Protein 4R4G (pdb70)

B-factor: mean 89.41, std 23.19, range [49.68, 166.83]

Foldseek 3Di:
DDAQWDFAQFKIKGFPDWAWFFAAPPWPPEDQQKTKIKTKMKMFGNDAAKFWDDLLKWKDFPNHTDWTAHNDNVQAFDTDIAGHRGMGIHITIDIGRAFTKMKMKHFTPDPDDGVRRIDMHIDGRVDPVRVVRVVLQFLQQVQVVLCCQVAQQVHDDPCNCVAAVDDSVVVNVVSLLVVLCVVCVVVVHDCVCSPPPLSVLLRNLRNNLLNPAKDWDWGFNHDDDFKTKIKIKIFAFECVCLVVVLVVVLVVVCVVPVPADPVNSVSVSSVCSSVVSSVTHTDPDIDIAIFMGADPSGHHDGDVDVSVVVNSVRHYHD

Sequence (318 aa):
ESETEKSSDIAQVKIKDVSYTLPSKYDKSTSDDQLVLKVNVAVKNTGKDPLNVDSSDFTLYQGDTKSDTDPEDYSEKLQGSTINADDKSVEGNLFFVVDKGKQYELNNYTPESYGDKKPKSVTFKIDGKDKKILATADKLQDSAKALSAYVDVLLFGKDNADFEKITGANKNEIVNDFNESAKDGYLSASGLSSTYADSKALDNIVNGIKEGLSKNSSIQAKTTSISKDEAIVEATVKKPVDASSLSDRIEDKVKDYYSSKNSSASYEEAVKYALQVYPEEFKKLGPASSEKTVEVKKKNDIDQWQLDDDYRAAELVEAFIKE

InterPro domains:
  IPR029050 Immunoprotective extracellular, immunoglobulin-like domain superfamily [G3DSA:2.60.40.1240] (34-165)
  IPR029051 Domain of unknown function DUF4352 [PF11611] (37-148)
  IPR031343 Domain of unknown function DUF5105 [PF17118] (164-352)

Structure (mmCIF, N/CA/C/O backbone):
data_4R4G
#
_entry.id   4R4G
#
_cell.length_a   98.653
_cell.length_b   98.653
_cell.length_c   195.018
_cell.angle_alpha   90.000
_cell.angle_beta   90.000
_cell.angle_gamma   120.000
#
_symmetry.space_group_name_H-M   'P 65 2 2'
#
loop_
_entity.id
_entity.type
_entity.pdbx_description
1 polymer 'putative lipoprotein YcdA'
2 non-polymer 'TETRAETHYLENE GLYCOL'
3 water water
#
loop_
_atom_site.group_PDB
_atom_site.id
_atom_site.type_symbol
_atom_site.label_atom_id
_atom_site.label_alt_id
_atom_site.label_comp_id
_atom_site.label_asym_id
_atom_site.label_entity_id
_atom_site.label_seq_id
_atom_site.pdbx_PDB_ins_code
_atom_site.Cartn_x
_atom_site.Cartn_y
_atom_site.Cartn_z
_atom_site.occupancy
_atom_site.B_iso_or_equiv
_atom_site.auth_seq_id
_atom_site.auth_comp_id
_atom_site.auth_asym_id
_atom_site.auth_atom_id
_atom_site.pdbx_PDB_model_num
ATOM 1 N N . GLU A 1 5 ? -4.736 52.308 48.310 1.00 124.49 33 GLU A N 1
ATOM 2 C CA . GLU A 1 5 ? -3.727 51.493 48.989 1.00 121.94 33 GLU A CA 1
ATOM 3 C C . GLU A 1 5 ? -2.588 52.370 49.580 1.00 127.87 33 GLU A C 1
ATOM 4 O O . GLU A 1 5 ? -2.123 53.317 48.933 1.00 130.42 33 GLU A O 1
ATOM 10 N N . SER A 1 6 ? -2.181 52.043 50.836 1.00 122.67 34 SER A N 1
ATOM 11 C CA . SER A 1 6 ? -1.125 52.649 51.684 1.00 123.28 34 SER A CA 1
ATOM 12 C C . SER A 1 6 ? -0.830 51.720 52.897 1.00 120.97 34 SER A C 1
ATOM 13 O O . SER A 1 6 ? -1.452 50.667 53.007 1.00 118.14 34 SER A O 1
ATOM 16 N N . GLU A 1 7 ? 0.122 52.089 53.778 1.00 115.32 35 GLU A N 1
ATOM 17 C CA . GLU A 1 7 ? 0.584 51.281 54.916 1.00 111.32 35 GLU A CA 1
ATOM 18 C C . GLU A 1 7 ? -0.547 50.647 55.789 1.00 107.28 35 GLU A C 1
ATOM 19 O O . GLU A 1 7 ? -0.559 49.418 55.943 1.00 103.13 35 GLU A O 1
ATOM 25 N N . THR A 1 8 ? -1.469 51.472 56.350 1.00 101.73 36 THR A N 1
ATOM 26 C CA . THR A 1 8 ? -2.517 51.017 57.284 1.00 98.11 36 THR A CA 1
ATOM 27 C C . THR A 1 8 ? -3.940 51.048 56.709 1.00 97.70 36 THR A C 1
ATOM 28 O O . THR A 1 8 ? -4.885 50.638 57.386 1.00 95.34 36 THR A O 1
ATOM 32 N N . GLU A 1 9 ? -4.097 51.527 55.483 1.00 94.26 37 GLU A N 1
ATOM 33 C CA . GLU A 1 9 ? -5.406 51.558 54.834 1.00 93.82 37 GLU A CA 1
ATOM 34 C C . GLU A 1 9 ? -5.250 51.057 53.431 1.00 93.07 37 GLU A C 1
ATOM 35 O O . GLU A 1 9 ? -4.412 51.568 52.696 1.00 94.70 37 GLU A O 1
ATOM 41 N N . LYS A 1 10 ? -5.996 50.017 53.077 1.00 84.66 38 LYS A N 1
ATOM 42 C CA . LYS A 1 10 ? -5.975 49.426 51.745 1.00 82.46 38 LYS A CA 1
ATOM 43 C C . LYS A 1 10 ? -7.381 49.044 51.390 1.00 86.13 38 LYS A C 1
ATOM 44 O O . LYS A 1 10 ? -8.224 48.884 52.275 1.00 84.19 38 LYS A O 1
ATOM 50 N N . SER A 1 11 ? -7.654 48.932 50.098 1.00 85.66 39 SER A N 1
ATOM 51 C CA . SER A 1 11 ? -8.992 48.616 49.637 1.00 86.70 39 SER A CA 1
ATOM 52 C C . SER A 1 11 ? -9.013 47.934 48.291 1.00 90.46 39 SER A C 1
ATOM 53 O O . SER A 1 11 ? -8.093 48.053 47.483 1.00 89.55 39 SER A O 1
ATOM 56 N N . SER A 1 12 ? -10.085 47.188 48.089 1.00 87.99 40 SER A N 1
ATOM 57 C CA . SER A 1 12 ? -10.455 46.555 46.848 1.00 88.29 40 SER A CA 1
ATOM 58 C C . SER A 1 12 ? -11.753 47.242 46.441 1.00 98.78 40 SER A C 1
ATOM 59 O O . SER A 1 12 ? -12.247 48.102 47.183 1.00 101.15 40 SER A O 1
ATOM 62 N N . ASP A 1 13 ? -12.305 46.885 45.288 1.00 97.40 41 ASP A N 1
ATOM 63 C CA . ASP A 1 13 ? -13.543 47.491 44.812 1.00 101.04 41 ASP A CA 1
ATOM 64 C C . ASP A 1 13 ? -14.757 47.085 45.682 1.00 103.97 41 ASP A C 1
ATOM 65 O O . ASP A 1 13 ? -15.770 47.798 45.665 1.00 107.19 41 ASP A O 1
ATOM 70 N N . ILE A 1 14 ? -14.640 45.977 46.465 1.00 95.33 42 ILE A N 1
ATOM 71 C CA . ILE A 1 14 ? -15.759 45.478 47.267 1.00 93.81 42 ILE A CA 1
ATOM 72 C C . ILE A 1 14 ? -15.632 45.773 48.778 1.00 94.44 42 ILE A C 1
ATOM 73 O O . ILE A 1 14 ? -16.668 45.836 49.439 1.00 96.60 42 ILE A O 1
ATOM 78 N N . ALA A 1 15 ? -14.415 45.989 49.321 1.00 86.12 43 ALA A N 1
ATOM 79 C CA . ALA A 1 15 ? -14.256 46.323 50.745 1.00 84.72 43 ALA A CA 1
ATOM 80 C C . ALA A 1 15 ? -13.035 47.204 51.006 1.00 86.83 43 ALA A C 1
ATOM 81 O O . ALA A 1 15 ? -12.089 47.194 50.220 1.00 84.87 43 ALA A O 1
ATOM 83 N N . GLN A 1 16 ? -13.068 47.977 52.109 1.00 84.45 44 GLN A N 1
ATOM 84 C CA . GLN A 1 16 ? -11.960 48.828 52.536 1.00 84.82 44 GLN A CA 1
ATOM 85 C C . GLN A 1 16 ? -11.574 48.458 53.962 1.00 86.82 44 GLN A C 1
ATOM 86 O O . GLN A 1 16 ? -12.420 48.488 54.861 1.00 88.45 44 GLN A O 1
ATOM 92 N N . VAL A 1 17 ? -10.297 48.107 54.171 1.00 79.25 45 VAL A N 1
ATOM 93 C CA . VAL A 1 17 ? -9.830 47.709 55.491 1.00 77.09 45 VAL A CA 1
ATOM 94 C C . VAL A 1 17 ? -8.850 48.744 56.015 1.00 82.85 45 VAL A C 1
ATOM 95 O O . VAL A 1 17 ? -7.947 49.171 55.299 1.00 83.83 45 VAL A O 1
ATOM 99 N N . LYS A 1 18 ? -9.049 49.143 57.266 1.00 79.51 46 LYS A N 1
ATOM 100 C CA . LYS A 1 18 ? -8.204 50.093 57.964 1.00 80.41 46 LYS A CA 1
ATOM 101 C C . LYS A 1 18 ? -7.718 49.447 59.231 1.00 81.20 46 LYS A C 1
ATOM 102 O O . LYS A 1 18 ? -8.530 48.905 59.980 1.00 80.97 46 LYS A O 1
ATOM 108 N N . ILE A 1 19 ? -6.409 49.493 59.484 1.00 75.22 47 ILE A N 1
ATOM 109 C CA . ILE A 1 19 ? -5.853 48.972 60.718 1.00 73.52 47 ILE A CA 1
ATOM 110 C C . ILE A 1 19 ? -5.749 50.141 61.696 1.00 84.37 47 ILE A C 1
ATOM 111 O O . ILE A 1 19 ? -4.870 50.999 61.554 1.00 86.96 47 ILE A O 1
ATOM 116 N N . LYS A 1 20 ? -6.661 50.185 62.668 1.00 82.38 48 LYS A N 1
ATOM 117 C CA . LYS A 1 20 ? -6.750 51.271 63.632 1.00 84.39 48 LYS A CA 1
ATOM 118 C C . LYS A 1 20 ? -5.675 51.181 64.723 1.00 89.16 48 LYS A C 1
ATOM 119 O O . LYS A 1 20 ? -5.163 52.228 65.118 1.00 92.93 48 LYS A O 1
ATOM 125 N N . ASP A 1 21 ? -5.312 49.973 65.207 1.00 82.32 49 ASP A N 1
ATOM 126 C CA . ASP A 1 21 ? -4.291 49.818 66.267 1.00 80.14 49 ASP A CA 1
ATOM 127 C C . ASP A 1 21 ? -3.604 48.435 66.223 1.00 77.91 49 ASP A C 1
ATOM 128 O O . ASP A 1 21 ? -4.213 47.479 65.743 1.00 76.60 49 ASP A O 1
ATOM 133 N N . VAL A 1 22 ? -2.338 48.331 66.714 1.00 70.99 50 VAL A N 1
ATOM 134 C CA . VAL A 1 22 ? -1.550 47.086 66.781 1.00 67.22 50 VAL A CA 1
ATOM 135 C C . VAL A 1 22 ? -0.775 47.064 68.098 1.00 74.66 50 VAL A C 1
ATOM 136 O O . VAL A 1 22 ? 0.082 47.923 68.337 1.00 77.27 50 VAL A O 1
ATOM 140 N N . SER A 1 23 ? -1.044 46.065 68.938 1.00 69.73 51 SER A N 1
ATOM 141 C CA . SER A 1 23 ? -0.353 45.941 70.209 1.00 68.92 51 SER A CA 1
ATOM 142 C C . SER A 1 23 ? -0.129 44.495 70.580 1.00 71.30 51 SER A C 1
ATOM 143 O O . SER A 1 23 ? -0.804 43.604 70.065 1.00 70.68 51 SER A O 1
ATOM 146 N N . TYR A 1 24 ? 0.837 44.268 71.469 1.00 67.63 52 TYR A N 1
ATOM 147 C CA . TYR A 1 24 ? 1.132 42.963 72.049 1.00 65.22 52 TYR A CA 1
ATOM 148 C C . TYR A 1 24 ? 0.312 42.816 73.311 1.00 68.26 52 TYR A C 1
ATOM 149 O O . TYR A 1 24 ? 0.142 43.785 74.083 1.00 68.97 52 TYR A O 1
ATOM 158 N N . THR A 1 25 ? -0.233 41.621 73.509 1.00 62.37 53 THR A N 1
ATOM 159 C CA . THR A 1 25 ? -1.019 41.319 74.699 1.00 61.95 53 THR A CA 1
ATOM 160 C C . THR A 1 25 ? -0.572 39.966 75.242 1.00 65.03 53 THR A C 1
ATOM 161 O O . THR A 1 25 ? 0.118 39.188 74.561 1.00 61.82 53 THR A O 1
ATOM 165 N N . LEU A 1 26 ? -0.930 39.714 76.494 1.00 63.65 54 LEU A N 1
ATOM 166 C CA . LEU A 1 26 ? -0.652 38.435 77.103 1.00 63.40 54 LEU A CA 1
ATOM 167 C C . LEU A 1 26 ? -1.813 37.565 76.749 1.00 68.76 54 LEU A C 1
ATOM 168 O O . LEU A 1 26 ? -2.935 38.086 76.729 1.00 70.14 54 LEU A O 1
ATOM 173 N N . PRO A 1 27 ? -1.619 36.249 76.547 1.00 64.02 55 PRO A N 1
ATOM 174 C CA . PRO A 1 27 ? -2.769 35.389 76.243 1.00 64.76 55 PRO A CA 1
ATOM 175 C C . PRO A 1 27 ? -3.835 35.333 77.357 1.00 75.45 55 PRO A C 1
ATOM 176 O O . PRO A 1 27 ? -3.635 35.815 78.483 1.00 77.89 55 PRO A O 1
ATOM 180 N N . SER A 1 28 ? -5.008 34.767 77.016 1.00 74.37 56 SER A N 1
ATOM 181 C CA . SER A 1 28 ? -6.115 34.558 77.945 1.00 75.39 56 SER A CA 1
ATOM 182 C C . SER A 1 28 ? -5.658 33.556 79.002 1.00 78.12 56 SER A C 1
ATOM 183 O O . SER A 1 28 ? -4.801 32.728 78.675 1.00 77.17 56 SER A O 1
ATOM 186 N N . LYS A 1 29 ? -6.213 33.607 80.255 1.00 74.25 57 LYS A N 1
ATOM 187 C CA . LYS A 1 29 ? -5.887 32.620 81.312 1.00 74.17 57 LYS A CA 1
ATOM 188 C C . LYS A 1 29 ? -6.171 31.198 80.776 1.00 79.04 57 LYS A C 1
ATOM 189 O O . LYS A 1 29 ? -5.487 30.237 81.133 1.00 79.16 57 LYS A O 1
ATOM 195 N N . TYR A 1 30 ? -7.169 31.106 79.862 1.00 75.32 58 TYR A N 1
ATOM 196 C CA . TYR A 1 30 ? -7.700 29.882 79.292 1.00 75.77 58 TYR A CA 1
ATOM 197 C C . TYR A 1 30 ? -7.172 29.582 77.879 1.00 82.89 58 TYR A C 1
ATOM 198 O O . TYR A 1 30 ? -7.547 28.545 77.320 1.00 83.62 58 TYR A O 1
ATOM 207 N N . ASP A 1 31 ? -6.250 30.424 77.335 1.00 80.69 59 ASP A N 1
ATOM 208 C CA . ASP A 1 31 ? -5.617 30.211 76.022 1.00 81.12 59 ASP A CA 1
ATOM 209 C C . ASP A 1 31 ? -4.729 28.966 76.071 1.00 89.64 59 ASP A C 1
ATOM 210 O O . ASP A 1 31 ? -3.901 28.835 76.975 1.00 90.33 59 ASP A O 1
ATOM 215 N N . LYS A 1 32 ? -4.921 28.044 75.125 1.00 89.22 60 LYS A N 1
ATOM 216 C CA . LYS A 1 32 ? -4.147 26.805 75.099 1.00 90.63 60 LYS A CA 1
ATOM 217 C C . LYS A 1 32 ? -3.269 26.711 73.842 1.00 95.24 60 LYS A C 1
ATOM 218 O O . LYS A 1 32 ? -2.474 25.776 73.726 1.00 95.97 60 LYS A O 1
ATOM 224 N N . SER A 1 33 ? -3.367 27.700 72.937 1.00 91.32 61 SER A N 1
ATOM 225 C CA . SER A 1 33 ? -2.579 27.729 71.695 1.00 90.55 61 SER A CA 1
ATOM 226 C C . SER A 1 33 ? -1.232 28.501 71.829 1.00 92.84 61 SER A C 1
ATOM 227 O O . SER A 1 33 ? -0.384 28.375 70.940 1.00 92.37 61 SER A O 1
ATOM 230 N N . THR A 1 34 ? -1.020 29.257 72.929 1.00 88.39 62 THR A N 1
ATOM 231 C CA . THR A 1 34 ? 0.211 30.032 73.121 1.00 87.59 62 THR A CA 1
ATOM 232 C C . THR A 1 34 ? 1.231 29.344 74.042 1.00 94.98 62 THR A C 1
ATOM 233 O O . THR A 1 34 ? 0.862 28.601 74.959 1.00 97.00 62 THR A O 1
ATOM 237 N N . SER A 1 35 ? 2.514 29.652 73.815 1.00 91.73 63 SER A N 1
ATOM 238 C CA . SER A 1 35 ? 3.640 29.226 74.629 1.00 92.74 63 SER A CA 1
ATOM 239 C C . SER A 1 35 ? 3.923 30.318 75.645 1.00 98.74 63 SER A C 1
ATOM 240 O O . SER A 1 35 ? 3.374 31.428 75.526 1.00 97.57 63 SER A O 1
ATOM 243 N N . ASP A 1 36 ? 4.746 30.013 76.666 1.00 96.59 64 ASP A N 1
ATOM 244 C CA . ASP A 1 36 ? 5.058 30.987 77.722 1.00 95.94 64 ASP A CA 1
ATOM 245 C C . ASP A 1 36 ? 5.887 32.148 77.150 1.00 97.55 64 ASP A C 1
ATOM 246 O O . ASP A 1 36 ? 5.839 33.281 77.660 1.00 96.83 64 ASP A O 1
ATOM 251 N N . ASP A 1 37 ? 6.615 31.848 76.060 1.00 92.11 65 ASP A N 1
ATOM 252 C CA . ASP A 1 37 ? 7.482 32.783 75.365 1.00 91.09 65 ASP A CA 1
ATOM 253 C C . ASP A 1 37 ? 6.753 33.514 74.221 1.00 89.48 65 ASP A C 1
ATOM 254 O O . ASP A 1 37 ? 7.345 34.385 73.572 1.00 89.67 65 ASP A O 1
ATOM 259 N N . GLN A 1 38 ? 5.465 33.191 73.998 1.00 80.38 66 GLN A N 1
ATOM 260 C CA . GLN A 1 38 ? 4.683 33.836 72.948 1.00 77.02 66 GLN A CA 1
ATOM 261 C C . GLN A 1 38 ? 3.761 34.874 73.518 1.00 78.53 66 GLN A C 1
ATOM 262 O O . GLN A 1 38 ? 3.424 34.840 74.711 1.00 79.57 66 GLN A O 1
ATOM 268 N N . LEU A 1 39 ? 3.361 35.810 72.644 1.00 70.67 67 LEU A N 1
ATOM 269 C CA . LEU A 1 39 ? 2.423 36.881 72.937 1.00 68.04 67 LEU A CA 1
ATOM 270 C C . LEU A 1 39 ? 1.238 36.746 72.007 1.00 69.05 67 LEU A C 1
ATOM 271 O O . LEU A 1 39 ? 1.194 35.837 71.165 1.00 68.81 67 LEU A O 1
ATOM 276 N N . VAL A 1 40 ? 0.272 37.636 72.156 1.00 62.75 68 VAL A N 1
ATOM 277 C CA . VAL A 1 40 ? -0.901 37.648 71.303 1.00 61.04 68 VAL A CA 1
ATOM 278 C C . VAL A 1 40 ? -0.925 39.011 70.655 1.00 65.71 68 VAL A C 1
ATOM 279 O O . VAL A 1 40 ? -0.873 40.012 71.370 1.00 67.72 68 VAL A O 1
ATOM 283 N N . LEU A 1 41 ? -0.937 39.061 69.312 1.00 60.30 69 LEU A N 1
ATOM 284 C CA . LEU A 1 41 ? -0.968 40.329 68.595 1.00 59.44 69 LEU A CA 1
ATOM 285 C C . LEU A 1 41 ? -2.419 40.768 68.459 1.00 65.39 69 LEU A C 1
ATOM 286 O O . LEU A 1 41 ? -3.236 40.032 67.899 1.00 64.31 69 LEU A O 1
ATOM 291 N N . LYS A 1 42 ? -2.752 41.938 69.045 1.00 63.34 70 LYS A N 1
ATOM 292 C CA . LYS A 1 42 ? -4.105 42.511 69.010 1.00 63.93 70 LYS A CA 1
ATOM 293 C C . LYS A 1 42 ? -4.119 43.580 67.934 1.00 68.36 70 LYS A C 1
ATOM 294 O O . LYS A 1 42 ? -3.458 44.616 68.071 1.00 70.45 70 LYS A O 1
ATOM 300 N N . VAL A 1 43 ? -4.823 43.292 66.837 1.00 62.49 71 VAL A N 1
ATOM 301 C CA . VAL A 1 43 ? -4.958 44.168 65.670 1.00 61.47 71 VAL A CA 1
ATOM 302 C C . VAL A 1 43 ? -6.415 44.663 65.614 1.00 66.59 71 VAL A C 1
ATOM 303 O O . VAL A 1 43 ? -7.316 43.858 65.389 1.00 66.23 71 VAL A O 1
ATOM 307 N N . ASN A 1 44 ? -6.644 45.968 65.884 1.00 64.17 72 ASN A N 1
ATOM 308 C CA . ASN A 1 44 ? -7.980 46.564 65.803 1.00 66.16 72 ASN A CA 1
ATOM 309 C C . ASN A 1 44 ? -8.160 47.014 64.378 1.00 70.77 72 ASN A C 1
ATOM 310 O O . ASN A 1 44 ? -7.326 47.763 63.871 1.00 71.34 72 ASN A O 1
ATOM 315 N N . VAL A 1 45 ? -9.187 46.490 63.710 1.00 67.19 73 VAL A N 1
ATOM 316 C CA . VAL A 1 45 ? -9.459 46.776 62.313 1.00 68.02 73 VAL A CA 1
ATOM 317 C C . VAL A 1 45 ? -10.848 47.374 62.171 1.00 76.95 73 VAL A C 1
ATOM 318 O O . VAL A 1 45 ? -11.671 47.257 63.079 1.00 77.85 73 VAL A O 1
ATOM 322 N N . ALA A 1 46 ? -11.101 47.970 60.998 1.00 76.16 74 ALA A N 1
ATOM 323 C CA . ALA A 1 46 ? -12.365 48.535 60.556 1.00 79.50 74 ALA A CA 1
ATOM 324 C C . ALA A 1 46 ? -12.563 48.128 59.132 1.00 84.81 74 ALA A C 1
ATOM 325 O O . ALA A 1 46 ? -11.633 48.262 58.333 1.00 83.80 74 ALA A O 1
ATOM 327 N N . VAL A 1 47 ? -13.731 47.554 58.815 1.00 83.95 75 VAL A N 1
ATOM 328 C CA . VAL A 1 47 ? -14.014 47.098 57.454 1.00 84.39 75 VAL A CA 1
ATOM 329 C C . VAL A 1 47 ? -15.227 47.864 56.918 1.00 95.47 75 VAL A C 1
ATOM 330 O O . VAL A 1 47 ? -16.333 47.694 57.42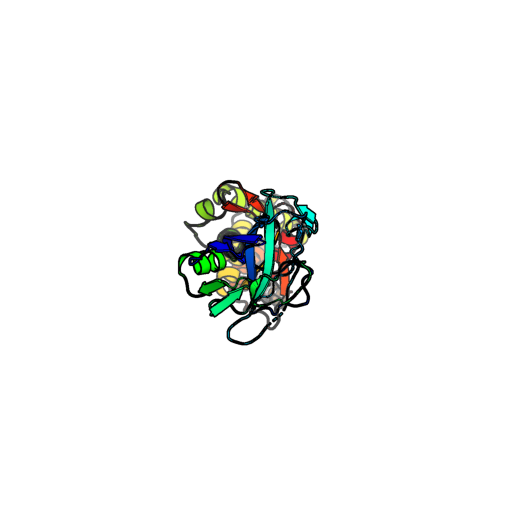6 1.00 97.34 75 VAL A O 1
ATOM 334 N N . LYS A 1 48 ? -14.999 48.722 55.906 1.00 95.89 76 LYS A N 1
ATOM 335 C CA . LYS A 1 48 ? -16.033 49.515 55.216 1.00 100.29 76 LYS A CA 1
ATOM 336 C C . LYS A 1 48 ? -16.470 48.786 53.945 1.00 105.07 76 LYS A C 1
ATOM 337 O O . LYS A 1 48 ? -15.607 48.355 53.172 1.00 102.33 76 LYS A O 1
ATOM 343 N N . ASN A 1 49 ? -17.790 48.618 53.734 1.00 105.35 77 ASN A N 1
ATOM 344 C CA . ASN A 1 49 ? -18.295 47.963 52.520 1.00 105.54 77 ASN A CA 1
ATOM 345 C C . ASN A 1 49 ? -18.297 49.007 51.402 1.00 115.10 77 ASN A C 1
ATOM 346 O O . ASN A 1 49 ? -19.162 49.883 51.397 1.00 119.16 77 ASN A O 1
ATOM 351 N N . THR A 1 50 ? -17.305 48.948 50.483 1.00 111.01 78 THR A N 1
ATOM 352 C CA . THR A 1 50 ? -17.207 49.913 49.377 1.00 113.30 78 THR A CA 1
ATOM 353 C C . THR A 1 50 ? -18.059 49.481 48.167 1.00 119.62 78 THR A C 1
ATOM 354 O O . THR A 1 50 ? -18.205 50.259 47.220 1.00 121.68 78 THR A O 1
ATOM 358 N N . GLY A 1 51 ? -18.620 48.270 48.224 1.00 115.62 79 GLY A N 1
ATOM 359 C CA . GLY A 1 51 ? -19.453 47.708 47.164 1.00 116.26 79 GLY A CA 1
ATOM 360 C C . GLY A 1 51 ? -20.914 48.121 47.215 1.00 125.12 79 GLY A C 1
ATOM 361 O O . GLY A 1 51 ? -21.277 49.124 47.848 1.00 127.35 79 GLY A O 1
ATOM 362 N N . LYS A 1 52 ? -21.760 47.346 46.521 1.00 122.98 80 LYS A N 1
ATOM 363 C CA . LYS A 1 52 ? -23.197 47.601 46.446 1.00 127.14 80 LYS A CA 1
ATOM 364 C C . LYS A 1 52 ? -23.940 46.674 47.399 1.00 131.39 80 LYS A C 1
ATOM 365 O O . LYS A 1 52 ? -24.536 47.155 48.370 1.00 134.35 80 LYS A O 1
ATOM 367 N N . ASP A 1 53 ? -23.858 45.342 47.140 1.00 123.75 81 ASP A N 1
ATOM 368 C CA . ASP A 1 53 ? -24.506 44.263 47.896 1.00 122.55 81 ASP A CA 1
ATOM 369 C C . ASP A 1 53 ? -24.052 44.178 49.380 1.00 122.18 81 ASP A C 1
ATOM 370 O O . ASP A 1 53 ? -22.923 44.580 49.691 1.00 120.27 81 ASP A O 1
ATOM 375 N N . PRO A 1 54 ? -24.900 43.644 50.309 1.00 116.81 82 PRO A N 1
ATOM 376 C CA . PRO A 1 54 ? -24.461 43.517 51.710 1.00 114.23 82 PRO A CA 1
ATOM 377 C C . PRO A 1 54 ? -23.329 42.503 51.825 1.00 108.05 82 PRO A C 1
ATOM 378 O O . PRO A 1 54 ? -23.306 41.515 51.084 1.00 105.09 82 PRO A O 1
ATOM 382 N N . LEU A 1 55 ? -22.369 42.787 52.728 1.00 99.65 83 LEU A N 1
ATOM 383 C CA . LEU A 1 55 ? -21.144 42.020 52.948 1.00 93.06 83 LEU A CA 1
ATOM 384 C C . LEU A 1 55 ? -21.048 41.448 54.353 1.00 96.79 83 LEU A C 1
ATOM 385 O O . LEU A 1 55 ? -21.036 42.211 55.321 1.00 97.72 83 LEU A O 1
ATOM 390 N N . ASN A 1 56 ? -20.907 40.113 54.470 1.00 91.52 84 ASN A N 1
ATOM 391 C CA . ASN A 1 56 ? -20.700 39.482 55.779 1.00 90.03 84 ASN A CA 1
ATOM 392 C C . ASN A 1 56 ? -19.239 39.631 56.168 1.00 87.01 84 ASN A C 1
ATOM 393 O O . ASN A 1 56 ? -18.377 39.368 55.334 1.00 83.23 84 ASN A O 1
ATOM 398 N N . VAL A 1 57 ? -18.948 40.073 57.415 1.00 82.17 85 VAL A N 1
ATOM 399 C CA . VAL A 1 57 ? -17.571 40.243 57.875 1.00 78.40 85 VAL A CA 1
ATOM 400 C C . VAL A 1 57 ? -17.388 39.440 59.166 1.00 82.42 85 VAL A C 1
ATOM 401 O O . VAL A 1 57 ? -18.157 39.615 60.117 1.00 86.36 85 VAL A O 1
ATOM 405 N N . ASP A 1 58 ? -16.380 38.538 59.170 1.00 73.89 86 ASP A N 1
ATOM 406 C CA . ASP A 1 58 ? -16.049 37.652 60.287 1.00 72.30 86 ASP A CA 1
ATOM 407 C C . ASP A 1 58 ? -14.552 37.686 60.573 1.00 72.03 86 ASP A C 1
ATOM 408 O O . ASP A 1 58 ? -13.758 38.062 59.701 1.00 69.43 86 ASP A O 1
ATOM 413 N N . SER A 1 59 ? -14.177 37.287 61.808 1.00 67.45 87 SER A N 1
ATOM 414 C CA A SER A 1 59 ? -12.793 37.167 62.269 0.50 64.49 87 SER A CA 1
ATOM 415 C CA B SER A 1 59 ? -12.776 37.239 62.200 0.50 64.29 87 SER A CA 1
ATOM 416 C C . SER A 1 59 ? -12.022 36.214 61.336 1.00 67.14 87 SER A C 1
ATOM 417 O O . SER A 1 59 ? -10.871 36.479 60.990 1.00 66.05 87 SER A O 1
ATOM 435 N N . ASP A 1 61 ? -12.075 35.808 58.304 1.00 59.39 89 ASP A N 1
ATOM 436 C CA . ASP A 1 61 ? -11.711 36.402 57.014 1.00 56.52 89 ASP A CA 1
ATOM 437 C C . ASP A 1 61 ? -10.291 36.945 57.066 1.00 58.76 89 ASP A C 1
ATOM 438 O O . ASP A 1 61 ? -9.745 37.379 56.043 1.00 58.20 89 ASP A O 1
ATOM 443 N N . PHE A 1 62 ? -9.693 36.962 58.262 1.00 55.20 90 PHE A N 1
ATOM 444 C CA . PHE A 1 62 ? -8.330 37.467 58.421 1.00 53.76 90 PHE A CA 1
ATOM 445 C C . PHE A 1 62 ? -7.411 36.355 58.850 1.00 58.80 90 PHE A C 1
ATOM 446 O O . PHE A 1 62 ? -7.801 35.500 59.647 1.00 58.42 90 PHE A O 1
ATOM 454 N N . THR A 1 63 ? -6.187 36.361 58.308 1.00 55.81 91 THR A N 1
ATOM 455 C CA . THR A 1 63 ? -5.125 35.413 58.644 1.00 54.58 91 THR A CA 1
ATOM 456 C C . THR A 1 63 ? -3.860 36.215 58.877 1.00 59.26 91 THR A C 1
ATOM 457 O O . THR A 1 63 ? -3.665 37.266 58.254 1.00 59.61 91 THR A O 1
ATOM 461 N N . LEU A 1 64 ? -3.007 35.741 59.778 1.00 55.69 92 LEU A N 1
ATOM 462 C CA . LEU A 1 64 ? -1.743 36.409 60.005 1.00 55.75 92 LEU A CA 1
ATOM 463 C C . LEU A 1 64 ? -0.611 35.474 59.720 1.00 60.74 92 LEU A C 1
ATOM 464 O O . LEU A 1 64 ? -0.652 34.310 60.117 1.00 61.36 92 LEU A O 1
ATOM 469 N N . TYR A 1 65 ? 0.424 35.997 59.079 1.00 57.42 93 TYR A N 1
ATOM 470 C CA . TYR A 1 65 ? 1.659 35.290 58.817 1.00 56.42 93 TYR A CA 1
ATOM 471 C C . TYR A 1 65 ? 2.753 35.963 59.586 1.00 62.27 93 TYR A C 1
ATOM 472 O O . TYR A 1 65 ? 2.789 37.189 59.659 1.00 62.05 93 TYR A O 1
ATOM 481 N N . GLN A 1 66 ? 3.620 35.159 60.206 1.00 59.76 94 GLN A N 1
ATOM 482 C CA . GLN A 1 66 ? 4.839 35.587 60.870 1.00 60.63 94 GLN A CA 1
ATOM 483 C C . GLN A 1 66 ? 5.928 35.026 60.025 1.00 66.79 94 GLN A C 1
ATOM 484 O O . GLN A 1 66 ? 6.005 33.800 59.864 1.00 68.52 94 GLN A O 1
ATOM 490 N N . GLY A 1 67 ? 6.676 35.905 59.375 1.00 62.80 95 GLY A N 1
ATOM 491 C CA . GLY A 1 67 ? 7.648 35.489 58.379 1.00 63.36 95 GLY A CA 1
ATOM 492 C C . GLY A 1 67 ? 6.832 34.942 57.231 1.00 67.49 95 GLY A C 1
ATOM 493 O O . GLY A 1 67 ? 5.918 35.631 56.734 1.00 66.48 95 GLY A O 1
ATOM 494 N N . ASP A 1 68 ? 7.083 33.661 56.887 1.00 64.22 96 ASP A N 1
ATOM 495 C CA . ASP A 1 68 ? 6.333 32.946 55.847 1.00 62.89 96 ASP A CA 1
ATOM 496 C C . ASP A 1 68 ? 5.370 31.922 56.467 1.00 67.60 96 ASP A C 1
ATOM 497 O O . ASP A 1 68 ? 4.704 31.217 55.739 1.00 69.48 96 ASP A O 1
ATOM 502 N N . THR A 1 69 ? 5.294 31.839 57.791 1.00 64.80 97 THR A N 1
ATOM 503 C CA . THR A 1 69 ? 4.477 30.864 58.527 1.00 63.86 97 THR A CA 1
ATOM 504 C C . THR A 1 69 ? 3.145 31.451 58.977 1.00 65.29 97 THR A C 1
ATOM 505 O O . THR A 1 69 ? 3.115 32.504 59.618 1.00 64.22 97 THR A O 1
ATOM 509 N N . LYS A 1 70 ? 2.055 30.726 58.701 1.00 60.83 98 LYS A N 1
ATOM 510 C CA . LYS A 1 70 ? 0.720 31.092 59.162 1.00 59.48 98 LYS A CA 1
ATOM 511 C C . LYS A 1 70 ? 0.664 30.896 60.659 1.00 64.60 98 LYS A C 1
ATOM 512 O O . LYS A 1 70 ? 1.144 29.871 61.165 1.00 66.21 98 LYS A O 1
ATOM 526 N N . SER A 1 72 ? -1.652 30.957 64.405 1.00 64.50 100 SER A N 1
ATOM 527 C CA . SER A 1 72 ? -2.971 30.611 64.924 1.00 64.71 100 SER A CA 1
ATOM 528 C C . SER A 1 72 ? -3.745 31.853 65.304 1.00 68.91 100 SER A C 1
ATOM 529 O O . SER A 1 72 ? -3.193 32.822 65.827 1.00 68.02 100 SER A O 1
ATOM 532 N N . ASP A 1 73 ? -5.033 31.809 65.094 1.00 68.13 101 ASP A N 1
ATOM 533 C CA . ASP A 1 73 ? -5.866 32.878 65.581 1.00 69.50 101 ASP A CA 1
ATOM 534 C C . ASP A 1 73 ? -6.200 32.497 67.012 1.00 72.66 101 ASP A C 1
ATOM 535 O O . ASP A 1 73 ? -6.215 31.304 67.353 1.00 73.82 101 ASP A O 1
ATOM 540 N N . THR A 1 74 ? -6.384 33.472 67.876 1.00 66.46 102 THR A N 1
ATOM 541 C CA . THR A 1 74 ? -6.711 33.073 69.227 1.00 65.47 102 THR A CA 1
ATOM 542 C C . THR A 1 74 ? -7.864 33.923 69.719 1.00 68.97 102 THR A C 1
ATOM 543 O O . THR A 1 74 ? -8.388 34.744 68.964 1.00 69.53 102 THR A O 1
ATOM 547 N N . ASP A 1 75 ? -8.315 33.667 70.945 1.00 64.24 103 ASP A N 1
ATOM 548 C CA . ASP A 1 75 ? -9.453 34.367 71.505 1.00 64.64 103 ASP A CA 1
ATOM 549 C C . ASP A 1 75 ? -9.039 35.101 72.754 1.00 67.35 103 ASP A C 1
ATOM 550 O O . ASP A 1 75 ? -8.221 34.566 73.510 1.00 67.07 103 ASP A O 1
ATOM 555 N N . PRO A 1 76 ? -9.616 36.303 73.030 1.00 63.88 104 PRO A N 1
ATOM 556 C CA . PRO A 1 76 ? -9.303 36.985 74.297 1.00 63.38 104 PRO A CA 1
ATOM 557 C C . PRO A 1 76 ? -10.057 36.290 75.452 1.00 71.74 104 PRO A C 1
ATOM 558 O O . PRO A 1 76 ? -10.816 35.358 75.172 1.00 72.98 104 PRO A O 1
ATOM 562 N N . GLU A 1 77 ? -9.891 36.735 76.735 1.00 69.83 105 GLU A N 1
ATOM 563 C CA . GLU A 1 77 ? -10.624 36.125 77.853 1.00 70.82 105 GLU A CA 1
ATOM 564 C C . GLU A 1 77 ? -12.120 36.371 77.667 1.00 76.14 105 GLU A C 1
ATOM 565 O O . GLU A 1 77 ? -12.908 35.459 77.880 1.00 77.39 105 GLU A O 1
ATOM 571 N N . ASP A 1 78 ? -12.506 37.571 77.210 1.00 72.41 106 ASP A N 1
ATOM 572 C CA . ASP A 1 78 ? -13.908 37.885 76.969 1.00 74.37 106 ASP A CA 1
ATOM 573 C C . ASP A 1 78 ? -14.093 38.008 75.466 1.00 79.86 106 ASP A C 1
ATOM 574 O O . ASP A 1 78 ? -13.754 39.035 74.885 1.00 79.22 106 ASP A O 1
ATOM 579 N N . TYR A 1 79 ? -14.629 36.948 74.829 1.00 77.77 107 TYR A N 1
ATOM 580 C CA . TYR A 1 79 ? -14.810 36.878 73.383 1.00 77.00 107 TYR A CA 1
ATOM 581 C C . TYR A 1 79 ? -15.575 38.093 72.831 1.00 83.44 107 TYR A C 1
ATOM 582 O O . TYR A 1 79 ? -15.429 38.388 71.647 1.00 83.96 107 TYR A O 1
ATOM 591 N N . SER A 1 80 ? -16.351 38.821 73.670 1.00 80.67 108 SER A N 1
ATOM 592 C CA . SER A 1 80 ? -17.078 40.014 73.219 1.00 80.94 108 SER A CA 1
ATOM 593 C C . SER A 1 80 ? -16.092 41.106 72.792 1.00 81.52 108 SER A C 1
ATOM 594 O O . SER A 1 80 ? -16.472 41.959 72.000 1.00 83.93 108 SER A O 1
ATOM 597 N N . GLU A 1 81 ? -14.816 41.024 73.244 1.00 73.80 109 GLU A N 1
ATOM 598 C CA . GLU A 1 81 ? -13.741 41.956 72.900 1.00 72.77 109 GLU A CA 1
ATOM 599 C C . GLU A 1 81 ? -13.182 41.720 71.498 1.00 77.90 109 GLU A C 1
ATOM 600 O O . GLU A 1 81 ? -12.216 42.385 71.112 1.00 79.13 109 GLU A O 1
ATOM 606 N N . LYS A 1 82 ? -13.724 40.738 70.764 1.00 72.55 110 LYS A N 1
ATOM 607 C CA . LYS A 1 82 ? -13.240 40.362 69.454 1.00 69.52 110 LYS A CA 1
ATOM 608 C C . LYS A 1 82 ? -14.219 40.796 68.404 1.00 76.96 110 LYS A C 1
ATOM 609 O O . LYS A 1 82 ? -15.391 40.997 68.721 1.00 81.51 110 LYS A O 1
ATOM 615 N N . LEU A 1 83 ? -13.755 40.935 67.147 1.00 71.98 111 LEU A N 1
ATOM 616 C CA . LEU A 1 83 ? -14.607 41.280 66.018 1.00 73.75 111 LEU A CA 1
ATOM 617 C C . LEU A 1 83 ? -15.757 40.272 65.935 1.00 82.29 111 LEU A C 1
ATOM 618 O O . LEU A 1 83 ? -15.525 39.062 66.038 1.00 81.27 111 LEU A O 1
ATOM 623 N N . GLN A 1 84 ? -16.990 40.772 65.794 1.00 82.66 112 GLN A N 1
ATOM 624 C CA . GLN A 1 84 ? -18.146 39.896 65.767 1.00 84.46 112 GLN A CA 1
ATOM 625 C C . GLN A 1 84 ? -18.653 39.704 64.373 1.00 90.85 112 GLN A C 1
ATOM 626 O O . GLN A 1 84 ? -18.700 40.646 63.572 1.00 91.47 112 GLN A O 1
ATOM 632 N N . GLY A 1 85 ? -19.040 38.466 64.094 1.00 89.09 113 GLY A N 1
ATOM 633 C CA . GLY A 1 85 ? -19.617 38.081 62.815 1.00 90.07 113 GLY A CA 1
ATOM 634 C C . GLY A 1 85 ? -20.872 38.886 62.579 1.00 99.17 113 GLY A C 1
ATOM 635 O O . GLY A 1 85 ? -21.793 38.868 63.400 1.00 102.50 113 GLY A O 1
ATOM 636 N N . SER A 1 86 ? -20.870 39.671 61.518 1.00 95.81 114 SER A N 1
ATOM 637 C CA . SER A 1 86 ? -21.980 40.544 61.209 1.00 99.02 114 SER A CA 1
ATOM 638 C C . SER A 1 86 ? -22.120 40.696 59.711 1.00 103.70 114 SER A C 1
ATOM 639 O O . SER A 1 86 ? -21.370 40.074 58.961 1.00 100.67 114 SER A O 1
ATOM 642 N N . THR A 1 87 ? -23.122 41.480 59.279 1.00 104.26 115 THR A N 1
ATOM 643 C CA . THR A 1 87 ? -23.395 41.803 57.879 1.00 104.22 115 THR A CA 1
ATOM 644 C C . THR A 1 87 ? -23.477 43.327 57.777 1.00 111.06 115 THR A C 1
ATOM 645 O O . THR A 1 87 ? -24.065 43.971 58.651 1.00 113.99 115 THR A O 1
ATOM 649 N N . ILE A 1 88 ? -22.826 43.902 56.758 1.00 106.81 116 ILE A N 1
ATOM 650 C CA . ILE A 1 88 ? -22.789 45.349 56.544 1.00 109.00 116 ILE A CA 1
ATOM 651 C C . ILE A 1 88 ? -23.176 45.676 55.095 1.00 117.31 116 ILE A C 1
ATOM 652 O O . ILE A 1 88 ? -22.616 45.113 54.148 1.00 113.92 116 ILE A O 1
ATOM 657 N N . ASN A 1 89 ? -24.158 46.576 54.935 1.00 120.91 117 ASN A N 1
ATOM 658 C CA . ASN A 1 89 ? -24.662 47.008 53.624 1.00 123.52 117 ASN A CA 1
ATOM 659 C C . ASN A 1 89 ? -23.739 48.124 53.070 1.00 128.44 117 ASN A C 1
ATOM 660 O O . ASN A 1 89 ? -22.799 48.516 53.775 1.00 127.51 117 ASN A O 1
ATOM 665 N N . ALA A 1 90 ? -23.957 48.599 51.813 1.00 125.24 118 ALA A N 1
ATOM 666 C CA . ALA A 1 90 ? -23.093 49.615 51.185 1.00 124.55 118 ALA A CA 1
ATOM 667 C C . ALA A 1 90 ? -22.783 50.808 52.116 1.00 131.16 118 ALA A C 1
ATOM 668 O O . ALA A 1 90 ? -23.680 51.298 52.807 1.00 135.21 118 ALA A O 1
ATOM 670 N N . ASP A 1 91 ? -21.475 51.212 52.149 1.00 124.95 119 ASP A N 1
ATOM 671 C CA A ASP A 1 91 ? -20.857 52.293 52.928 0.50 125.64 119 ASP A CA 1
ATOM 672 C CA B ASP A 1 91 ? -20.902 52.325 52.941 0.50 125.92 119 ASP A CA 1
ATOM 673 C C . ASP A 1 91 ? -20.998 52.082 54.460 1.00 129.34 119 ASP A C 1
ATOM 674 O O . ASP A 1 91 ? -20.560 52.938 55.246 1.00 130.87 119 ASP A O 1
ATOM 683 N N . LYS A 1 92 ? -21.512 50.902 54.894 1.00 123.60 120 LYS A N 1
ATOM 684 C CA . LYS A 1 92 ? -21.608 50.562 56.330 1.00 122.84 120 LYS A CA 1
ATOM 685 C C . LYS A 1 92 ? -20.261 50.001 56.834 1.00 119.23 120 LYS A C 1
ATOM 686 O O . LYS A 1 92 ? -19.544 49.364 56.062 1.00 115.42 120 LYS A O 1
ATOM 692 N N . SER A 1 93 ? -19.922 50.211 58.117 1.00 113.87 121 SER A N 1
ATOM 693 C CA . SER A 1 93 ? -18.648 49.715 58.634 1.00 108.57 121 SER A CA 1
ATOM 694 C C . SER A 1 93 ? -18.757 48.969 59.950 1.00 109.36 121 SER A C 1
ATOM 695 O O . SER A 1 93 ? -19.478 49.376 60.863 1.00 112.68 121 SER A O 1
ATOM 698 N N . VAL A 1 94 ? -17.978 47.889 60.054 1.00 99.51 122 VAL A N 1
ATOM 699 C CA . VAL A 1 94 ? -17.837 47.093 61.267 1.00 96.00 122 VAL A CA 1
ATOM 700 C C . VAL A 1 94 ? -16.433 47.368 61.789 1.00 93.01 122 VAL A C 1
ATOM 701 O O . VAL A 1 94 ? -15.530 47.644 61.003 1.00 90.94 122 VAL A O 1
ATOM 705 N N . GLU A 1 95 ? -16.261 47.347 63.093 1.00 87.81 123 GLU A N 1
ATOM 706 C CA . GLU A 1 95 ? -14.967 47.592 63.716 1.00 85.63 123 GLU A CA 1
ATOM 707 C C . GLU A 1 95 ? -14.790 46.591 64.881 1.00 85.46 123 GLU A C 1
ATOM 708 O O . GLU A 1 95 ? -15.765 46.213 65.538 1.00 86.50 123 GLU A O 1
ATOM 714 N N . GLY A 1 96 ? -13.569 46.125 65.088 1.00 77.60 124 GLY A N 1
ATOM 715 C CA . GLY A 1 96 ? -13.291 45.158 66.142 1.00 75.45 124 GLY A CA 1
ATOM 716 C C . GLY A 1 96 ? -11.858 44.687 66.146 1.00 77.14 124 GLY A C 1
ATOM 717 O O . GLY A 1 96 ? -11.076 45.046 65.259 1.00 78.15 124 GLY A O 1
ATOM 718 N N . ASN A 1 97 ? -11.515 43.869 67.130 1.00 71.03 125 ASN A N 1
ATOM 719 C CA . ASN A 1 97 ? -10.160 43.372 67.325 1.00 68.40 125 ASN A CA 1
ATOM 720 C C . ASN A 1 97 ? -9.965 41.959 66.811 1.00 69.05 125 ASN A C 1
ATOM 721 O O . ASN A 1 97 ? -10.899 41.147 66.843 1.00 69.19 125 ASN A O 1
ATOM 726 N N . LEU A 1 98 ? -8.709 41.657 66.415 1.00 60.86 126 LEU A N 1
ATOM 727 C CA . LEU A 1 98 ? -8.257 40.359 65.943 1.00 57.47 126 LEU A CA 1
ATOM 728 C C . LEU A 1 98 ? -7.079 39.961 66.792 1.00 62.79 126 LEU A C 1
ATOM 729 O O . LEU A 1 98 ? -6.319 40.817 67.235 1.00 64.63 126 LEU A O 1
ATOM 734 N N . PHE A 1 99 ? -6.950 38.671 67.069 1.00 57.54 127 PHE A N 1
ATOM 735 C CA . PHE A 1 99 ? -5.930 38.150 67.964 1.00 55.29 127 PHE A CA 1
ATOM 736 C C . PHE A 1 99 ? -5.201 36.983 67.311 1.00 56.99 127 PHE A C 1
ATOM 737 O O . PHE A 1 99 ? -5.838 36.084 66.748 1.00 56.14 127 PHE A O 1
ATOM 745 N N . PHE A 1 100 ? -3.862 37.010 67.374 1.00 52.58 128 PHE A N 1
ATOM 746 C CA . PHE A 1 100 ? -3.022 36.009 66.745 1.00 52.34 128 PHE A CA 1
ATOM 747 C C . PHE A 1 100 ? -1.849 35.664 67.614 1.00 59.77 128 PHE A C 1
ATOM 748 O O . PHE A 1 100 ? -1.217 36.556 68.167 1.00 59.61 128 PHE A O 1
ATOM 756 N N . VAL A 1 101 ? -1.540 34.369 67.700 1.00 58.63 129 VAL A N 1
ATOM 757 C CA . VAL A 1 101 ? -0.420 33.848 68.476 1.00 60.24 129 VAL A CA 1
ATOM 758 C C . VAL A 1 101 ? 0.853 34.151 67.688 1.00 66.11 129 VAL A C 1
ATOM 759 O O . VAL A 1 101 ? 0.998 33.672 66.563 1.00 65.74 129 VAL A O 1
ATOM 763 N N . VAL A 1 102 ? 1.754 34.951 68.282 1.00 63.67 130 VAL A N 1
ATOM 764 C CA . VAL A 1 102 ? 3.005 35.426 67.675 1.00 63.61 130 VAL A CA 1
ATOM 765 C C . VAL A 1 102 ? 4.202 35.382 68.641 1.00 67.54 130 VAL A C 1
ATOM 766 O O . VAL A 1 102 ? 4.056 35.499 69.859 1.00 66.00 130 VAL A O 1
ATOM 770 N N . ASP A 1 103 ? 5.390 35.294 68.050 1.00 64.69 131 ASP A N 1
ATOM 771 C CA . ASP A 1 103 ? 6.694 35.427 68.680 1.00 64.46 131 ASP A CA 1
ATOM 772 C C . ASP A 1 103 ? 7.035 36.927 68.540 1.00 70.42 131 ASP A C 1
ATOM 773 O O . ASP A 1 103 ? 7.016 37.451 67.429 1.00 71.98 131 ASP A O 1
ATOM 778 N N . LYS A 1 104 ? 7.194 37.639 69.665 1.00 67.31 132 LYS A N 1
ATOM 779 C CA . LYS A 1 104 ? 7.442 39.093 69.760 1.00 67.01 132 LYS A CA 1
ATOM 780 C C . LYS A 1 104 ? 8.535 39.565 68.799 1.00 70.30 132 LYS A C 1
ATOM 781 O O . LYS A 1 104 ? 9.567 38.896 68.654 1.00 68.77 132 LYS A O 1
ATOM 787 N N . GLY A 1 105 ? 8.284 40.725 68.188 1.00 67.11 133 GLY A N 1
ATOM 788 C CA . GLY A 1 105 ? 9.214 41.435 67.322 1.00 68.55 133 GLY A CA 1
ATOM 789 C C . GLY A 1 105 ? 9.503 40.816 65.974 1.00 73.79 133 GLY A C 1
ATOM 790 O O . GLY A 1 105 ? 10.617 40.967 65.471 1.00 76.72 133 GLY A O 1
ATOM 791 N N . LYS A 1 106 ? 8.510 40.162 65.343 1.00 67.05 134 LYS A N 1
ATOM 792 C CA . LYS A 1 106 ? 8.765 39.587 64.028 1.00 65.99 134 LYS A CA 1
ATOM 793 C C . LYS A 1 106 ? 8.082 40.421 62.928 1.00 66.49 134 LYS A C 1
ATOM 794 O O . LYS A 1 106 ? 7.548 41.507 63.207 1.00 64.54 134 LYS A O 1
ATOM 800 N N . GLN A 1 107 ? 8.168 39.951 61.675 1.00 61.81 135 GLN A N 1
ATOM 801 C CA . GLN A 1 107 ? 7.553 40.638 60.543 1.00 61.41 135 GLN A CA 1
ATOM 802 C C . GLN A 1 107 ? 6.242 39.955 60.212 1.00 64.62 135 GLN A C 1
ATOM 803 O O . GLN A 1 107 ? 6.230 38.803 59.778 1.00 64.16 135 GLN A O 1
ATOM 809 N N . TYR A 1 108 ? 5.131 40.633 60.508 1.00 60.98 136 TYR A N 1
ATOM 810 C CA . TYR A 1 108 ? 3.810 40.061 60.290 1.00 59.41 136 TYR A CA 1
ATOM 811 C C . TYR A 1 108 ? 3.186 40.581 59.006 1.00 64.04 136 TYR A C 1
ATOM 812 O O . TYR A 1 108 ? 3.639 41.572 58.424 1.00 65.81 136 TYR A O 1
ATOM 821 N N . GLU A 1 109 ? 2.209 39.818 58.518 1.00 58.19 137 GLU A N 1
ATOM 822 C CA . GLU A 1 109 ? 1.431 40.108 57.351 1.00 56.38 137 GLU A CA 1
ATOM 823 C C . GLU A 1 109 ? 0.013 39.710 57.652 1.00 59.21 137 GLU A C 1
ATOM 824 O O . GLU A 1 109 ? -0.245 38.551 57.961 1.00 58.31 137 GLU A O 1
ATOM 830 N N . LEU A 1 110 ? -0.897 40.698 57.643 1.00 55.82 138 LEU A N 1
ATOM 831 C CA . LEU A 1 110 ? -2.314 40.496 57.861 1.00 54.96 138 LEU A CA 1
ATOM 832 C C . LEU A 1 110 ? -2.989 40.474 56.514 1.00 60.86 138 LEU A C 1
ATOM 833 O O . LEU A 1 110 ? -2.793 41.408 55.735 1.00 63.38 138 LEU A O 1
ATOM 838 N N . ASN A 1 111 ? -3.754 39.398 56.223 1.00 55.42 139 ASN A N 1
ATOM 839 C CA A ASN A 1 111 ? -4.499 39.283 54.961 0.50 54.55 139 ASN A CA 1
ATOM 840 C CA B ASN A 1 111 ? -4.471 39.235 54.971 0.50 54.57 139 ASN A CA 1
ATOM 841 C C . ASN A 1 111 ? -5.973 39.239 55.264 1.00 58.98 139 ASN A C 1
ATOM 842 O O . ASN A 1 111 ? -6.383 38.620 56.241 1.00 58.51 139 ASN A O 1
ATOM 851 N N . TYR A 1 112 ? -6.776 39.953 54.440 1.00 57.33 140 TYR A N 1
ATOM 852 C CA . TYR A 1 112 ? -8.235 40.023 54.532 1.00 57.39 140 TYR A CA 1
ATOM 853 C C . TYR A 1 112 ? -8.821 39.557 53.230 1.00 65.52 140 TYR A C 1
ATOM 854 O O . TYR A 1 112 ? -8.480 40.117 52.187 1.00 65.62 140 TYR A O 1
ATOM 863 N N . THR A 1 113 ? -9.696 38.526 53.286 1.00 64.53 141 THR A N 1
ATOM 864 C CA . THR A 1 113 ? -10.389 37.982 52.123 1.00 65.04 141 THR A CA 1
ATOM 865 C C . THR A 1 113 ? -11.884 38.149 52.396 1.00 71.27 141 THR A C 1
ATOM 866 O O . THR A 1 113 ? -12.457 37.432 53.230 1.00 70.65 141 THR A O 1
ATOM 870 N N . PRO A 1 114 ? -12.509 39.128 51.702 1.00 70.87 142 PRO A N 1
ATOM 871 C CA . PRO A 1 114 ? -13.953 39.386 51.901 1.00 73.32 142 PRO A CA 1
ATOM 872 C C . PRO A 1 114 ? -14.831 38.203 51.511 1.00 77.78 142 PRO A C 1
ATOM 873 O O . PRO A 1 114 ? -14.474 37.440 50.613 1.00 75.07 142 PRO A O 1
ATOM 877 N N . GLU A 1 115 ? -15.957 38.034 52.242 1.00 77.59 143 GLU A N 1
ATOM 878 C CA . GLU A 1 115 ? -16.919 36.946 52.046 1.00 78.72 143 GLU A CA 1
ATOM 879 C C . GLU A 1 115 ? -17.775 37.303 50.844 1.00 88.70 143 GLU A C 1
ATOM 880 O O . GLU A 1 115 ? -18.893 37.820 50.964 1.00 92.63 143 GLU A O 1
ATOM 886 N N . SER A 1 116 ? -17.189 37.071 49.668 1.00 85.20 144 SER A N 1
ATOM 887 C CA . SER A 1 116 ? -17.741 37.407 48.370 1.00 86.35 144 SER A CA 1
ATOM 888 C C . SER A 1 116 ? -17.613 36.244 47.401 1.00 91.95 144 SER A C 1
ATOM 889 O O . SER A 1 116 ? -16.757 35.370 47.573 1.00 89.77 144 SER A O 1
ATOM 892 N N . TYR A 1 117 ? -18.490 36.230 46.382 1.00 92.32 145 TYR A N 1
ATOM 893 C CA . TYR A 1 117 ? -18.452 35.237 45.315 1.00 91.80 145 TYR A CA 1
ATOM 894 C C . TYR A 1 117 ? -17.273 35.598 44.402 1.00 93.84 145 TYR A C 1
ATOM 895 O O . TYR A 1 117 ? -16.976 36.787 44.210 1.00 93.11 145 TYR A O 1
ATOM 897 N N . GLY A 1 118 ? -16.554 34.583 43.939 1.00 88.95 146 GLY A N 1
ATOM 898 C CA . GLY A 1 118 ? -15.443 34.803 43.025 1.00 87.06 146 GLY A CA 1
ATOM 899 C C . GLY A 1 118 ? -14.052 34.616 43.579 1.00 89.71 146 GLY A C 1
ATOM 900 O O . GLY A 1 118 ? -13.862 34.137 44.708 1.00 90.14 146 GLY A O 1
ATOM 901 N N . ASP A 1 119 ? -13.070 35.000 42.743 1.00 83.38 147 ASP A N 1
ATOM 902 C CA . ASP A 1 119 ? -11.639 34.868 42.970 1.00 80.55 147 ASP A CA 1
ATOM 903 C C . ASP A 1 119 ? -11.171 35.761 44.094 1.00 80.35 147 ASP A C 1
ATOM 904 O O . ASP A 1 119 ? -11.512 36.945 44.129 1.00 80.17 147 ASP A O 1
ATOM 909 N N . LYS A 1 120 ? -10.380 35.153 45.007 1.00 73.72 148 LYS A N 1
ATOM 910 C CA . LYS A 1 120 ? -9.824 35.695 46.247 1.00 71.93 148 LYS A CA 1
ATOM 911 C C . LYS A 1 120 ? -8.823 36.832 46.030 1.00 72.03 148 LYS A C 1
ATOM 912 O O . LYS A 1 120 ? -9.032 37.940 46.527 1.00 71.91 148 LYS A O 1
ATOM 918 N N . LYS A 1 121 ? -7.725 36.549 45.323 1.00 66.16 149 LYS A N 1
ATOM 919 C CA . LYS A 1 121 ? -6.617 37.481 45.105 1.00 65.16 149 LYS A CA 1
ATOM 920 C C . LYS A 1 121 ? -7.046 38.890 44.665 1.00 69.74 149 LYS A C 1
ATOM 921 O O . LYS A 1 121 ? -6.565 39.833 45.291 1.00 70.19 149 LYS A O 1
ATOM 927 N N . PRO A 1 122 ? -7.940 39.105 43.669 1.00 67.87 150 PRO A N 1
ATOM 928 C CA . PRO A 1 122 ? -8.271 40.499 43.294 1.00 69.23 150 PRO A CA 1
ATOM 929 C C . PRO A 1 122 ? -9.054 41.282 44.371 1.00 75.29 150 PRO A C 1
ATOM 930 O O . PRO A 1 122 ? -8.771 42.467 44.598 1.00 75.95 150 PRO A O 1
ATOM 934 N N . LYS A 1 123 ? -10.006 40.620 45.057 1.00 72.46 151 LYS A N 1
ATOM 935 C CA . LYS A 1 123 ? -10.858 41.236 46.083 1.00 72.84 151 LYS A CA 1
ATOM 936 C C . LYS A 1 123 ? -10.159 41.345 47.458 1.00 74.75 151 LYS A C 1
ATOM 937 O O . LYS A 1 123 ? -10.668 42.062 48.313 1.00 76.64 151 LYS A O 1
ATOM 943 N N . SER A 1 124 ? -9.017 40.643 47.672 1.00 67.99 152 SER A N 1
ATOM 944 C CA . SER A 1 124 ? -8.257 40.595 48.941 1.00 65.37 152 SER A CA 1
ATOM 945 C C . SER A 1 124 ? -7.297 41.776 49.164 1.00 69.75 152 SER A C 1
ATOM 946 O O . SER A 1 124 ? -6.896 42.423 48.210 1.00 70.27 152 SER A O 1
ATOM 949 N N . VAL A 1 125 ? -6.945 42.060 50.435 1.00 67.13 153 VAL A N 1
ATOM 950 C CA . VAL A 1 125 ? -5.969 43.098 50.805 1.00 68.58 153 VAL A CA 1
ATOM 951 C C . VAL A 1 125 ? -5.024 42.512 51.833 1.00 69.85 153 VAL A C 1
ATOM 952 O O . VAL A 1 125 ? -5.439 41.721 52.683 1.00 69.06 153 VAL A O 1
ATOM 956 N N . THR A 1 126 ? -3.757 42.914 51.744 1.00 64.17 154 THR A N 1
ATOM 957 C CA . THR A 1 126 ? -2.690 42.426 52.575 1.00 63.07 154 THR A CA 1
ATOM 958 C C . THR A 1 126 ? -1.915 43.615 53.211 1.00 68.49 154 THR A C 1
ATOM 959 O O . THR A 1 126 ? -1.571 44.561 52.518 1.00 70.66 154 THR A O 1
ATOM 963 N N . PHE A 1 127 ? -1.629 43.548 54.517 1.00 63.67 155 PHE A N 1
ATOM 964 C CA . PHE A 1 127 ? -0.859 44.578 55.232 1.00 65.19 155 PHE A CA 1
ATOM 965 C C . PHE A 1 127 ? 0.386 43.997 55.881 1.00 68.25 155 PHE A C 1
ATOM 966 O O . PHE A 1 127 ? 0.340 42.899 56.421 1.00 66.16 155 PHE A O 1
ATOM 974 N N . LYS A 1 128 ? 1.478 44.756 55.884 1.00 65.68 156 LYS A N 1
ATOM 975 C CA . LYS A 1 128 ? 2.690 44.366 56.582 1.00 64.18 156 LYS A CA 1
ATOM 976 C C . LYS A 1 128 ? 2.704 45.092 57.912 1.00 69.95 156 LYS A C 1
ATOM 977 O O . LYS A 1 128 ? 2.308 46.265 57.989 1.00 71.75 156 LYS A O 1
ATOM 983 N N . ILE A 1 129 ? 3.056 44.357 58.983 1.00 64.59 157 ILE A N 1
ATOM 984 C CA . ILE A 1 129 ? 3.159 44.860 60.351 1.00 63.38 157 ILE A CA 1
ATOM 985 C C . ILE A 1 129 ? 4.591 44.617 60.841 1.00 72.01 157 ILE A C 1
ATOM 986 O O . ILE A 1 129 ? 5.031 43.463 60.868 1.00 70.53 157 ILE A O 1
ATOM 991 N N . ASP A 1 130 ? 5.331 45.693 61.178 1.00 73.23 158 ASP A N 1
ATOM 992 C CA . ASP A 1 130 ? 6.681 45.538 61.721 1.00 74.85 158 ASP A CA 1
ATOM 993 C C . ASP A 1 130 ? 6.585 45.362 63.236 1.00 77.83 158 ASP A C 1
ATOM 994 O O . ASP A 1 130 ? 6.230 46.300 63.941 1.00 77.45 158 ASP A O 1
ATOM 999 N N . GLY A 1 131 ? 6.890 44.162 63.712 1.00 74.07 159 GLY A N 1
ATOM 1000 C CA . GLY A 1 131 ? 6.833 43.854 65.133 1.00 73.91 159 GLY A CA 1
ATOM 1001 C C . GLY A 1 131 ? 7.950 44.489 65.933 1.00 83.50 159 GLY A C 1
ATOM 1002 O O . GLY A 1 131 ? 7.839 44.606 67.159 1.00 83.58 159 GLY A O 1
ATOM 1003 N N . LYS A 1 132 ? 9.054 44.875 65.239 1.00 83.63 160 LYS A N 1
ATOM 1004 C CA . LYS A 1 132 ? 10.227 45.525 65.826 1.00 85.85 160 LYS A CA 1
ATOM 1005 C C . LYS A 1 132 ? 10.036 47.058 65.868 1.00 93.94 160 LYS A C 1
ATOM 1006 O O . LYS A 1 132 ? 10.961 47.765 66.266 1.00 97.48 160 LYS A O 1
ATOM 1012 N N . ASP A 1 133 ? 8.834 47.565 65.496 1.00 90.15 161 ASP A N 1
ATOM 1013 C CA . ASP A 1 133 ? 8.483 48.988 65.555 1.00 92.88 161 ASP A CA 1
ATOM 1014 C C . ASP A 1 133 ? 8.415 49.383 67.008 1.00 99.42 161 ASP A C 1
ATOM 1015 O O . ASP A 1 133 ? 7.786 48.674 67.800 1.00 96.96 161 ASP A O 1
ATOM 1020 N N . LYS A 1 134 ? 9.086 50.496 67.361 1.00 100.31 162 LYS A N 1
ATOM 1021 C CA . LYS A 1 134 ? 9.220 51.008 68.732 1.00 100.89 162 LYS A CA 1
ATOM 1022 C C . LYS A 1 134 ? 7.862 51.135 69.437 1.00 100.49 162 LYS A C 1
ATOM 1023 O O . LYS A 1 134 ? 7.708 50.568 70.522 1.00 97.61 162 LYS A O 1
ATOM 1029 N N . LYS A 1 135 ? 6.874 51.813 68.797 1.00 96.24 163 LYS A N 1
ATOM 1030 C CA . LYS A 1 135 ? 5.515 52.002 69.330 1.00 94.50 163 LYS A CA 1
ATOM 1031 C C . LYS A 1 135 ? 4.889 50.642 69.749 1.00 95.25 163 LYS A C 1
ATOM 1032 O O . LYS A 1 135 ? 4.524 50.451 70.920 1.00 93.91 163 LYS A O 1
ATOM 1038 N N . ILE A 1 136 ? 4.835 49.685 68.796 1.00 89.37 164 ILE A N 1
ATOM 1039 C CA . ILE A 1 136 ? 4.270 48.342 68.984 1.00 85.16 164 ILE A CA 1
ATOM 1040 C C . ILE A 1 136 ? 5.006 47.592 70.106 1.00 87.27 164 ILE A C 1
ATOM 1041 O O . ILE A 1 136 ? 4.345 46.920 70.895 1.00 85.06 164 ILE A O 1
ATOM 1046 N N . LEU A 1 137 ? 6.346 47.719 70.179 1.00 84.63 165 LEU A N 1
ATOM 1047 C CA . LEU A 1 137 ? 7.187 47.060 71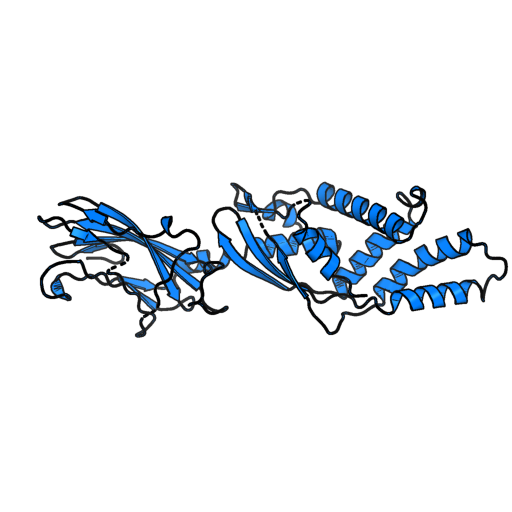.190 1.00 83.58 165 LEU A CA 1
ATOM 1048 C C . LEU A 1 137 ? 6.936 47.603 72.613 1.00 88.01 165 LEU A C 1
ATOM 1049 O O . LEU A 1 137 ? 7.128 46.875 73.595 1.00 85.37 165 LEU A O 1
ATOM 1054 N N . ALA A 1 138 ? 6.518 48.885 72.707 1.00 87.23 166 ALA A N 1
ATOM 1055 C CA . ALA A 1 138 ? 6.209 49.582 73.958 1.00 88.01 166 ALA A CA 1
ATOM 1056 C C . ALA A 1 138 ? 5.112 48.852 74.734 1.00 89.77 166 ALA A C 1
ATOM 1057 O O . ALA A 1 138 ? 5.210 48.674 75.957 1.00 88.69 166 ALA A O 1
ATOM 1059 N N . THR A 1 139 ? 4.088 48.398 73.991 1.00 84.43 167 THR A N 1
ATOM 1060 C CA . THR A 1 139 ? 2.913 47.707 74.497 1.00 81.66 167 THR A CA 1
ATOM 1061 C C . THR A 1 139 ? 3.328 46.405 75.204 1.00 81.91 167 THR A C 1
ATOM 1062 O O . THR A 1 139 ? 2.741 46.090 76.236 1.00 80.31 167 THR A O 1
ATOM 1066 N N . ALA A 1 140 ? 4.380 45.708 74.702 1.00 77.52 168 ALA A N 1
ATOM 1067 C CA . ALA A 1 140 ? 4.898 44.447 75.268 1.00 76.47 168 ALA A CA 1
ATOM 1068 C C . ALA A 1 140 ? 5.590 44.617 76.638 1.00 83.49 168 ALA A C 1
ATOM 1069 O O . ALA A 1 140 ? 5.649 43.667 77.443 1.00 80.57 168 ALA A O 1
ATOM 1071 N N . ASP A 1 141 ? 6.134 45.825 76.866 1.00 84.93 169 ASP A N 1
ATOM 1072 C CA . ASP A 1 141 ? 6.867 46.226 78.070 1.00 86.54 169 ASP A CA 1
ATOM 1073 C C . ASP A 1 141 ? 5.913 46.500 79.249 1.00 88.28 169 ASP A C 1
ATOM 1074 O O . ASP A 1 141 ? 6.201 46.067 80.372 1.00 89.25 169 ASP A O 1
ATOM 1079 N N . LYS A 1 142 ? 4.767 47.169 78.974 1.00 81.34 170 LYS A N 1
ATOM 1080 C CA . LYS A 1 142 ? 3.702 47.493 79.933 1.00 79.45 170 LYS A CA 1
ATOM 1081 C C . LYS A 1 142 ? 3.009 46.236 80.499 1.00 77.74 170 LYS A C 1
ATOM 1082 O O . LYS A 1 142 ? 2.217 46.336 81.445 1.00 77.10 170 LYS A O 1
ATOM 1088 N N . LEU A 1 143 ? 3.283 45.074 79.902 1.00 71.91 171 LEU A N 1
ATOM 1089 C CA . LEU A 1 143 ? 2.621 43.821 80.254 1.00 70.80 171 LEU A CA 1
ATOM 1090 C C . LEU A 1 143 ? 3.044 43.316 81.626 1.00 73.96 171 LEU A C 1
ATOM 1091 O O . LEU A 1 143 ? 2.205 42.803 82.372 1.00 74.47 171 LEU A O 1
ATOM 1096 N N . GLN A 1 144 ? 4.314 43.507 81.980 1.00 69.13 172 GLN A N 1
ATOM 1097 C CA . GLN A 1 144 ? 4.817 43.059 83.271 1.00 67.50 172 GLN A CA 1
ATOM 1098 C C . GLN A 1 144 ? 4.760 44.163 84.368 1.00 71.80 172 GLN A C 1
ATOM 1099 O O . GLN A 1 144 ? 5.239 43.931 85.479 1.00 72.11 172 GLN A O 1
ATOM 1105 N N . ASP A 1 145 ? 4.074 45.300 84.102 1.00 67.99 173 ASP A N 1
ATOM 1106 C CA . ASP A 1 145 ? 3.876 46.382 85.078 1.00 68.28 173 ASP A CA 1
ATOM 1107 C C . ASP A 1 145 ? 3.310 45.886 86.424 1.00 73.89 173 ASP A C 1
ATOM 1108 O O . ASP A 1 145 ? 3.749 46.375 87.477 1.00 75.60 173 ASP A O 1
ATOM 1113 N N . SER A 1 146 ? 2.333 44.934 86.390 1.00 68.00 174 SER A N 1
ATOM 1114 C CA . SER A 1 146 ? 1.712 44.393 87.597 1.00 66.64 174 SER A CA 1
ATOM 1115 C C . SER A 1 146 ? 2.703 43.594 88.420 1.00 68.25 174 SER A C 1
ATOM 1116 O O . SER A 1 146 ? 2.616 43.629 89.654 1.00 67.75 174 SER A O 1
ATOM 1119 N N . ALA A 1 147 ? 3.639 42.871 87.746 1.00 62.61 175 ALA A N 1
ATOM 1120 C CA . ALA A 1 147 ? 4.666 42.066 88.416 1.00 60.23 175 ALA A CA 1
ATOM 1121 C C . ALA A 1 147 ? 5.675 43.000 89.076 1.00 66.44 175 ALA A C 1
ATOM 1122 O O . ALA A 1 147 ? 6.090 42.748 90.211 1.00 67.00 175 ALA A O 1
ATOM 1124 N N . LYS A 1 148 ? 6.011 44.122 88.399 1.00 63.40 176 LYS A N 1
ATOM 1125 C CA . LYS A 1 148 ? 6.908 45.157 88.921 1.00 63.53 176 LYS A CA 1
ATOM 1126 C C . LYS A 1 148 ? 6.285 45.666 90.232 1.00 67.93 176 LYS A C 1
ATOM 1127 O O . LYS A 1 148 ? 6.932 45.596 91.284 1.00 69.37 176 LYS A O 1
ATOM 1133 N N . ALA A 1 149 ? 4.994 46.034 90.191 1.00 63.56 177 ALA A N 1
ATOM 1134 C CA . ALA A 1 149 ? 4.226 46.445 91.360 1.00 63.82 177 ALA A CA 1
ATOM 1135 C C . ALA A 1 149 ? 4.195 45.348 92.453 1.00 67.37 177 ALA A C 1
ATOM 1136 O O . ALA A 1 149 ? 4.480 45.676 93.602 1.00 68.53 177 ALA A O 1
ATOM 1138 N N . LEU A 1 150 ? 3.932 44.061 92.115 1.00 63.23 178 LEU A N 1
ATOM 1139 C CA . LEU A 1 150 ? 3.931 42.991 93.130 1.00 62.83 178 LEU A CA 1
ATOM 1140 C C . LEU A 1 150 ? 5.306 42.871 93.819 1.00 71.02 178 LEU A C 1
ATOM 1141 O O . LEU A 1 150 ? 5.374 42.703 95.040 1.00 72.33 178 LEU A O 1
ATOM 1146 N N . SER A 1 151 ? 6.391 42.987 93.040 1.00 68.25 179 SER A N 1
ATOM 1147 C CA . SER A 1 151 ? 7.761 42.927 93.544 1.00 68.12 179 SER A CA 1
ATOM 1148 C C . SER A 1 151 ? 8.034 44.104 94.501 1.00 72.47 179 SER A C 1
ATOM 1149 O O . SER A 1 151 ? 8.717 43.891 95.507 1.00 75.16 179 SER A O 1
ATOM 1152 N N . ALA A 1 152 ? 7.480 45.322 94.214 1.00 66.87 180 ALA A N 1
ATOM 1153 C CA . ALA A 1 152 ? 7.611 46.524 95.066 1.00 67.44 180 ALA A CA 1
ATOM 1154 C C . ALA A 1 152 ? 6.945 46.301 96.428 1.00 71.94 180 ALA A C 1
ATOM 1155 O O . ALA A 1 152 ? 7.495 46.705 97.448 1.00 72.87 180 ALA A O 1
ATOM 1157 N N . TYR A 1 153 ? 5.773 45.626 96.438 1.00 67.64 181 TYR A N 1
ATOM 1158 C CA . TYR A 1 153 ? 5.036 45.254 97.637 1.00 66.83 181 TYR A CA 1
ATOM 1159 C C . TYR A 1 153 ? 5.890 44.333 98.482 1.00 68.92 181 TYR A C 1
ATOM 1160 O O . TYR A 1 153 ? 6.006 44.557 99.676 1.00 70.45 181 TYR A O 1
ATOM 1169 N N . VAL A 1 154 ? 6.530 43.330 97.858 1.00 63.21 182 VAL A N 1
ATOM 1170 C CA . VAL A 1 154 ? 7.412 42.359 98.520 1.00 61.14 182 VAL A CA 1
ATOM 1171 C C . VAL A 1 154 ? 8.620 43.105 99.124 1.00 64.46 182 VAL A C 1
ATOM 1172 O O . VAL A 1 154 ? 8.954 42.891 100.295 1.00 63.35 182 VAL A O 1
ATOM 1176 N N . ASP A 1 155 ? 9.206 44.027 98.359 1.00 62.00 183 ASP A N 1
ATOM 1177 C CA . ASP A 1 155 ? 10.349 44.823 98.800 1.00 63.55 183 ASP A CA 1
ATOM 1178 C C . ASP A 1 155 ? 10.060 45.580 100.106 1.00 69.78 183 ASP A C 1
ATOM 1179 O O . ASP A 1 155 ? 10.781 45.398 101.096 1.00 69.79 183 ASP A O 1
ATOM 1184 N N . VAL A 1 156 ? 8.976 46.384 100.123 1.00 66.80 184 VAL A N 1
ATOM 1185 C CA . VAL A 1 156 ? 8.623 47.208 101.279 1.00 66.96 184 VAL A CA 1
ATOM 1186 C C . VAL A 1 156 ? 8.068 46.382 102.444 1.00 70.13 184 VAL A C 1
ATOM 1187 O O . VAL A 1 156 ? 8.444 46.665 103.582 1.00 72.95 184 VAL A O 1
ATOM 1191 N N . LEU A 1 157 ? 7.191 45.394 102.183 1.00 62.91 185 LEU A N 1
ATOM 1192 C CA . LEU A 1 157 ? 6.558 44.607 103.236 1.00 61.72 185 LEU A CA 1
ATOM 1193 C C . LEU A 1 157 ? 7.373 43.480 103.764 1.00 68.00 185 LEU A C 1
ATOM 1194 O O . LEU A 1 157 ? 7.383 43.282 104.973 1.00 70.12 185 LEU A O 1
ATOM 1199 N N . LEU A 1 158 ? 7.932 42.643 102.884 1.00 63.99 186 LEU A N 1
ATOM 1200 C CA . LEU A 1 158 ? 8.616 41.432 103.325 1.00 62.71 186 LEU A CA 1
ATOM 1201 C C . LEU A 1 158 ? 10.109 41.606 103.498 1.00 65.16 186 LEU A C 1
ATOM 1202 O O . LEU A 1 158 ? 10.673 41.024 104.422 1.00 64.80 186 LEU A O 1
ATOM 1207 N N . PHE A 1 159 ? 10.748 42.391 102.633 1.00 61.29 187 PHE A N 1
ATOM 1208 C CA . PHE A 1 159 ? 12.192 42.564 102.688 1.00 61.34 187 PHE A CA 1
ATOM 1209 C C . PHE A 1 159 ? 12.623 43.759 103.508 1.00 71.06 187 PHE A C 1
ATOM 1210 O O . PHE A 1 159 ? 13.810 43.888 103.797 1.00 73.57 187 PHE A O 1
ATOM 1218 N N . GLY A 1 160 ? 11.686 44.631 103.863 1.00 70.05 188 GLY A N 1
ATOM 1219 C CA . GLY A 1 160 ? 11.983 45.861 104.593 1.00 71.70 188 GLY A CA 1
ATOM 1220 C C . GLY A 1 160 ? 12.813 46.833 103.767 1.00 80.18 188 GLY A C 1
ATOM 1221 O O . GLY A 1 160 ? 13.309 47.826 104.288 1.00 82.90 188 GLY A O 1
ATOM 1222 N N . LYS A 1 161 ? 12.968 46.553 102.468 1.00 78.13 189 LYS A N 1
ATOM 1223 C CA . LYS A 1 161 ? 13.742 47.339 101.522 1.00 79.99 189 LYS A CA 1
ATOM 1224 C C . LYS A 1 161 ? 13.046 48.664 101.224 1.00 87.22 189 LYS A C 1
ATOM 1225 O O . LYS A 1 161 ? 11.820 48.769 101.326 1.00 85.07 189 LYS A O 1
ATOM 1231 N N . ASP A 1 162 ? 13.848 49.682 100.886 1.00 88.93 190 ASP A N 1
ATOM 1232 C CA . ASP A 1 162 ? 13.374 50.986 100.441 1.00 91.86 190 ASP A CA 1
ATOM 1233 C C . ASP A 1 162 ? 12.978 50.869 98.960 1.00 96.92 190 ASP A C 1
ATOM 1234 O O . ASP A 1 162 ? 13.452 49.955 98.265 1.00 96.37 190 ASP A O 1
ATOM 1239 N N . ASN A 1 163 ? 12.087 51.746 98.483 1.00 93.74 191 ASN A N 1
ATOM 1240 C CA . ASN A 1 163 ? 11.632 51.701 97.097 1.00 92.83 191 ASN A CA 1
ATOM 1241 C C . ASN A 1 163 ? 10.924 52.993 96.801 1.00 99.88 191 ASN A C 1
ATOM 1242 O O . ASN A 1 163 ? 9.736 53.116 97.098 1.00 99.91 191 ASN A O 1
ATOM 1247 N N . ALA A 1 164 ? 11.645 53.983 96.255 1.00 99.35 192 ALA A N 1
ATOM 1248 C CA . ALA A 1 164 ? 11.055 55.296 95.957 1.00 102.30 192 ALA A CA 1
ATOM 1249 C C . ALA A 1 164 ? 9.965 55.189 94.890 1.00 105.21 192 ALA A C 1
ATOM 1250 O O . ALA A 1 164 ? 9.093 56.058 94.776 1.00 106.79 192 ALA A O 1
ATOM 1252 N N . ASP A 1 165 ? 9.998 54.086 94.150 1.00 98.49 193 ASP A N 1
ATOM 1253 C CA . ASP A 1 165 ? 9.035 53.794 93.117 1.00 97.22 193 ASP A CA 1
ATOM 1254 C C . ASP A 1 165 ? 7.687 53.323 93.675 1.00 95.04 193 ASP A C 1
ATOM 1255 O O . ASP A 1 165 ? 6.685 53.480 92.980 1.00 95.80 193 ASP A O 1
ATOM 1260 N N . PHE A 1 166 ? 7.658 52.741 94.900 1.00 85.12 194 PHE A N 1
ATOM 1261 C CA . PHE A 1 166 ? 6.464 52.147 95.516 1.00 81.00 194 PHE A CA 1
ATOM 1262 C C . PHE A 1 166 ? 5.192 52.991 95.374 1.00 86.04 194 PHE A C 1
ATOM 1263 O O . PHE A 1 166 ? 4.204 52.497 94.831 1.00 83.61 194 PHE A O 1
ATOM 1271 N N . GLU A 1 167 ? 5.197 54.219 95.884 1.00 86.31 195 GLU A N 1
ATOM 1272 C CA . GLU A 1 167 ? 4.022 55.078 95.813 1.00 88.99 195 GLU A CA 1
ATOM 1273 C C . GLU A 1 167 ? 3.621 55.314 94.346 1.00 97.14 195 GLU A C 1
ATOM 1274 O O . GLU A 1 167 ? 2.465 55.068 93.999 1.00 97.47 195 GLU A O 1
ATOM 1280 N N . LYS A 1 168 ? 4.593 55.682 93.476 1.00 95.56 196 LYS A N 1
ATOM 1281 C CA . LYS A 1 168 ? 4.377 55.952 92.043 1.00 96.64 196 LYS A CA 1
ATOM 1282 C C . LYS A 1 168 ? 3.745 54.767 91.317 1.00 96.65 196 LYS A C 1
ATOM 1283 O O . LYS A 1 168 ? 2.784 54.937 90.566 1.00 96.87 196 LYS A O 1
ATOM 1289 N N . ILE A 1 169 ? 4.295 53.575 91.547 1.00 89.24 197 ILE A N 1
ATOM 1290 C CA . ILE A 1 169 ? 3.920 52.324 90.904 1.00 85.34 197 ILE A CA 1
ATOM 1291 C C . ILE A 1 169 ? 2.579 51.762 91.431 1.00 84.77 197 ILE A C 1
ATOM 1292 O O . ILE A 1 169 ? 1.788 51.295 90.623 1.00 83.66 197 ILE A O 1
ATOM 1297 N N . THR A 1 170 ? 2.332 51.789 92.748 1.00 79.42 198 THR A N 1
ATOM 1298 C CA . THR A 1 170 ? 1.150 51.155 93.356 1.00 77.95 198 THR A CA 1
ATOM 1299 C C . THR A 1 170 ? -0.034 52.080 93.691 1.00 84.76 198 THR A C 1
ATOM 1300 O O . THR A 1 170 ? -1.173 51.621 93.669 1.00 84.83 198 THR A O 1
ATOM 1304 N N . GLY A 1 171 ? 0.239 53.313 94.093 1.00 83.49 199 GLY A N 1
ATOM 1305 C CA . GLY A 1 171 ? -0.803 54.238 94.521 1.00 86.64 199 GLY A CA 1
ATOM 1306 C C . GLY A 1 171 ? -1.075 54.207 96.017 1.00 92.80 199 GLY A C 1
ATOM 1307 O O . GLY A 1 171 ? -1.724 55.113 96.534 1.00 96.14 199 GLY A O 1
ATOM 1308 N N . ALA A 1 172 ? -0.586 53.163 96.728 1.00 86.89 200 ALA A N 1
ATOM 1309 C CA . ALA A 1 172 ? -0.718 52.977 98.183 1.00 86.15 200 ALA A CA 1
ATOM 1310 C C . ALA A 1 172 ? 0.376 53.748 98.890 1.00 92.78 200 ALA A C 1
ATOM 1311 O O . ALA A 1 172 ? 1.360 54.087 98.240 1.00 93.59 200 ALA A O 1
ATOM 1313 N N . ASN A 1 173 ? 0.240 54.035 100.199 1.00 90.86 201 ASN A N 1
ATOM 1314 C CA . ASN A 1 173 ? 1.336 54.711 100.888 1.00 91.73 201 ASN A CA 1
ATOM 1315 C C . ASN A 1 173 ? 2.049 53.681 101.747 1.00 93.05 201 ASN A C 1
ATOM 1316 O O . ASN A 1 173 ? 1.401 52.964 102.519 1.00 91.66 201 ASN A O 1
ATOM 1321 N N . LYS A 1 174 ? 3.375 53.536 101.523 1.00 88.71 202 LYS A N 1
ATOM 1322 C CA . LYS A 1 174 ? 4.180 52.512 102.176 1.00 86.31 202 LYS A CA 1
ATOM 1323 C C . LYS A 1 174 ? 4.045 52.546 103.682 1.00 91.45 202 LYS A C 1
ATOM 1324 O O . LYS A 1 174 ? 3.732 51.511 104.260 1.00 91.02 202 LYS A O 1
ATOM 1330 N N . ASN A 1 175 ? 4.188 53.717 104.307 1.00 89.31 203 ASN A N 1
ATOM 1331 C CA . ASN A 1 175 ? 4.161 53.853 105.766 1.00 89.41 203 ASN A CA 1
ATOM 1332 C C . ASN A 1 175 ? 2.925 53.196 106.385 1.00 91.50 203 ASN A C 1
ATOM 1333 O O . ASN A 1 175 ? 3.081 52.385 107.287 1.00 90.15 203 ASN A O 1
ATOM 1338 N N . GLU A 1 176 ? 1.735 53.456 105.847 1.00 88.80 204 GLU A N 1
ATOM 1339 C CA . GLU A 1 176 ? 0.488 52.884 106.355 1.00 89.32 204 GLU A CA 1
ATOM 1340 C C . GLU A 1 176 ? 0.386 51.368 106.133 1.00 91.76 204 GLU A C 1
ATOM 1341 O O . GLU A 1 176 ? 0.049 50.658 107.078 1.00 90.94 204 GLU A O 1
ATOM 1347 N N . ILE A 1 177 ? 0.661 50.879 104.900 1.00 87.95 205 ILE A N 1
ATOM 1348 C CA . ILE A 1 177 ? 0.541 49.459 104.551 1.00 85.54 205 ILE A CA 1
ATOM 1349 C C . ILE A 1 177 ? 1.567 48.613 105.314 1.00 83.98 205 ILE A C 1
ATOM 1350 O O . ILE A 1 177 ? 1.216 47.517 105.745 1.00 83.28 205 ILE A O 1
ATOM 1355 N N . VAL A 1 178 ? 2.784 49.146 105.539 1.00 77.47 206 VAL A N 1
ATOM 1356 C CA . VAL A 1 178 ? 3.869 48.483 106.261 1.00 75.11 206 VAL A CA 1
ATOM 1357 C C . VAL A 1 178 ? 3.536 48.396 107.765 1.00 81.99 206 VAL A C 1
ATOM 1358 O O . VAL A 1 178 ? 3.689 47.325 108.362 1.00 80.94 206 VAL A O 1
ATOM 1362 N N . ASN A 1 179 ? 3.103 49.518 108.375 1.00 80.98 207 ASN A N 1
ATOM 1363 C CA . ASN A 1 179 ? 2.746 49.558 109.790 1.00 82.15 207 ASN A CA 1
ATOM 1364 C C . ASN A 1 179 ? 1.601 48.603 110.080 1.00 85.14 207 ASN A C 1
ATOM 1365 O O . ASN A 1 179 ? 1.656 47.861 111.066 1.00 83.08 207 ASN A O 1
ATOM 1370 N N . ASP A 1 180 ? 0.596 48.576 109.192 1.00 83.52 208 ASP A N 1
ATOM 1371 C CA . ASP A 1 180 ? -0.531 47.659 109.329 1.00 84.79 208 ASP A CA 1
ATOM 1372 C C . ASP A 1 180 ? -0.047 46.215 109.243 1.00 87.29 208 ASP A C 1
ATOM 1373 O O . ASP A 1 180 ? -0.442 45.398 110.080 1.00 87.15 208 ASP A O 1
ATOM 1378 N N . PHE A 1 181 ? 0.862 45.924 108.273 1.00 82.13 209 PHE A N 1
ATOM 1379 C CA . PHE A 1 181 ? 1.441 44.596 108.061 1.00 79.76 209 PHE A CA 1
ATOM 1380 C C . PHE A 1 181 ? 2.221 44.157 109.280 1.00 81.35 209 PHE A C 1
ATOM 1381 O O . PHE A 1 181 ? 1.966 43.072 109.780 1.00 82.31 209 PHE A O 1
ATOM 1389 N N . ASN A 1 182 ? 3.153 44.995 109.760 1.00 75.77 210 ASN A N 1
ATOM 1390 C CA . ASN A 1 182 ? 3.967 44.737 110.943 1.00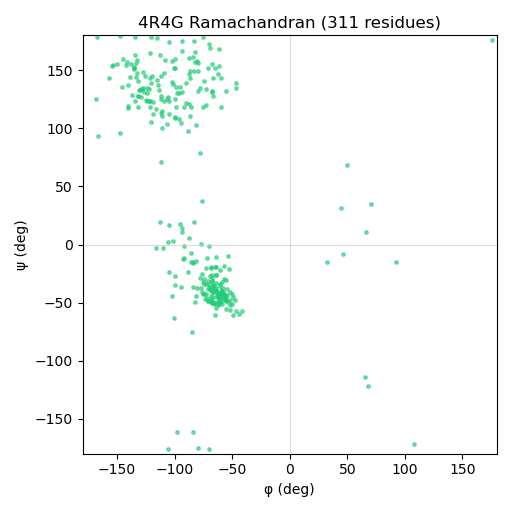 74.62 210 ASN A CA 1
ATOM 1391 C C . ASN A 1 182 ? 3.123 44.502 112.192 1.00 82.20 210 ASN A C 1
ATOM 1392 O O . ASN A 1 182 ? 3.473 43.652 113.002 1.00 82.02 210 ASN A O 1
ATOM 1397 N N . GLU A 1 183 ? 2.012 45.220 112.351 1.00 82.70 211 GLU A N 1
ATOM 1398 C CA . GLU A 1 183 ? 1.180 45.021 113.529 1.00 85.22 211 GLU A CA 1
ATOM 1399 C C . GLU A 1 183 ? 0.449 43.698 113.443 1.00 90.60 211 GLU A C 1
ATOM 1400 O O . GLU A 1 183 ? 0.490 42.918 114.394 1.00 91.48 211 GLU A O 1
ATOM 1406 N N . SER A 1 184 ? -0.134 43.409 112.281 1.00 87.06 212 SER A N 1
ATOM 1407 C CA . SER A 1 184 ? -0.833 42.162 111.995 1.00 86.62 212 SER A CA 1
ATOM 1408 C C . SER A 1 184 ? 0.122 40.970 112.193 1.00 87.24 212 SER A C 1
ATOM 1409 O O . SER A 1 184 ? -0.272 39.970 112.791 1.00 87.63 212 SER A O 1
ATOM 1412 N N . ALA A 1 185 ? 1.389 41.117 111.745 1.00 80.96 213 ALA A N 1
ATOM 1413 C CA . ALA A 1 185 ? 2.434 40.102 111.837 1.00 79.55 213 ALA A CA 1
ATOM 1414 C C . ALA A 1 185 ? 2.843 39.826 113.288 1.00 86.18 213 ALA A C 1
ATOM 1415 O O . ALA A 1 185 ? 3.055 38.668 113.627 1.00 87.30 213 ALA A O 1
ATOM 1417 N N . LYS A 1 186 ? 2.962 40.875 114.132 1.00 83.40 214 LYS A N 1
ATOM 1418 C CA . LYS A 1 186 ? 3.314 40.763 115.547 1.00 84.23 214 LYS A CA 1
ATOM 1419 C C . LYS A 1 186 ? 2.197 40.100 116.330 1.00 94.92 214 LYS A C 1
ATOM 1420 O O . LYS A 1 186 ? 2.464 39.237 117.171 1.00 95.47 214 LYS A O 1
ATOM 1426 N N . ASP A 1 187 ? 0.945 40.516 116.057 1.00 96.25 215 ASP A N 1
ATOM 1427 C CA . ASP A 1 187 ? -0.266 40.008 116.695 1.00 100.04 215 ASP A CA 1
ATOM 1428 C C . ASP A 1 187 ? -0.461 38.526 116.362 1.00 106.80 215 ASP A C 1
ATOM 1429 O O . ASP A 1 187 ? -0.800 37.732 117.244 1.00 108.29 215 ASP A O 1
ATOM 1434 N N . GLY A 1 188 ? -0.194 38.173 115.110 1.00 103.88 216 GLY A N 1
ATOM 1435 C CA . GLY A 1 188 ? -0.286 36.807 114.614 1.00 105.08 216 GLY A CA 1
ATOM 1436 C C . GLY A 1 188 ? 0.791 35.907 115.173 1.00 111.83 216 GLY A C 1
ATOM 1437 O O . GLY A 1 188 ? 0.542 34.721 115.393 1.00 112.97 216 GLY A O 1
ATOM 1438 N N . TYR A 1 189 ? 1.996 36.470 115.413 1.00 109.58 217 TYR A N 1
ATOM 1439 C CA . TYR A 1 189 ? 3.133 35.745 115.983 1.00 109.94 217 TYR A CA 1
ATOM 1440 C C . TYR A 1 189 ? 2.804 35.330 117.424 1.00 116.75 217 TYR A C 1
ATOM 1441 O O . TYR A 1 189 ? 2.958 34.156 117.769 1.00 117.75 217 TYR A O 1
ATOM 1450 N N . LEU A 1 190 ? 2.355 36.297 118.251 1.00 114.28 218 LEU A N 1
ATOM 1451 C CA . LEU A 1 190 ? 1.998 36.106 119.658 1.00 115.89 218 LEU A CA 1
ATOM 1452 C C . LEU A 1 190 ? 0.946 35.026 119.852 1.00 123.85 218 LEU A C 1
ATOM 1453 O O . LEU A 1 190 ? 1.085 34.199 120.756 1.00 125.40 218 LEU A O 1
ATOM 1458 N N . SER A 1 191 ? -0.106 35.041 119.012 1.00 121.71 219 SER A N 1
ATOM 1459 C CA . SER A 1 191 ? -1.190 34.070 119.071 1.00 124.50 219 SER A CA 1
ATOM 1460 C C . SER A 1 191 ? -0.686 32.675 118.690 1.00 128.48 219 SER A C 1
ATOM 1461 O O . SER A 1 191 ? -0.977 31.719 119.414 1.00 130.45 219 SER A O 1
ATOM 1464 N N . ALA A 1 192 ? 0.122 32.574 117.603 1.00 122.52 220 ALA A N 1
ATOM 1465 C CA . ALA A 1 192 ? 0.706 31.319 117.105 1.00 122.27 220 ALA A CA 1
ATOM 1466 C C . ALA A 1 192 ? 1.689 30.685 118.110 1.00 126.86 220 ALA A C 1
ATOM 1467 O O . ALA A 1 192 ? 1.874 29.463 118.083 1.00 128.30 220 ALA A O 1
ATOM 1469 N N . SER A 1 193 ? 2.309 31.505 118.988 1.00 121.75 221 SER A N 1
ATOM 1470 C CA . SER A 1 193 ? 3.252 31.029 120.001 1.00 121.93 221 SER A CA 1
ATOM 1471 C C . SER A 1 193 ? 2.684 31.195 121.439 1.00 127.93 221 SER A C 1
ATOM 1472 O O . SER A 1 193 ? 3.442 31.181 122.413 1.00 127.72 221 SER A O 1
ATOM 1475 N N . GLY A 1 194 ? 1.360 31.341 121.538 1.00 126.25 222 GLY A N 1
ATOM 1476 C CA . GLY A 1 194 ? 0.604 31.475 122.782 1.00 128.43 222 GLY A CA 1
ATOM 1477 C C . GLY A 1 194 ? 1.146 32.413 123.843 1.00 131.77 222 GLY A C 1
ATOM 1478 O O . GLY A 1 194 ? 0.940 32.168 125.035 1.00 132.98 222 GLY A O 1
ATOM 1479 N N . LEU A 1 195 ? 1.837 33.489 123.427 1.00 126.39 223 LEU A N 1
ATOM 1480 C CA . LEU A 1 195 ? 2.406 34.479 124.345 1.00 125.67 223 LEU A CA 1
ATOM 1481 C C . LEU A 1 195 ? 1.393 35.561 124.681 1.00 132.99 223 LEU A C 1
ATOM 1482 O O . LEU A 1 195 ? 0.433 35.749 123.928 1.00 132.89 223 LEU A O 1
ATOM 1487 N N . SER A 1 196 ? 1.625 36.294 125.799 1.00 132.12 224 SER A N 1
ATOM 1488 C CA . SER A 1 196 ? 0.774 37.400 126.253 1.00 134.07 224 SER A CA 1
ATOM 1489 C C . SER A 1 196 ? 0.717 38.506 125.187 1.00 139.38 224 SER A C 1
ATOM 1490 O O . SER A 1 196 ? 1.726 38.754 124.517 1.00 137.20 224 SER A O 1
ATOM 1492 N N . SER A 1 197 ? -0.465 39.158 125.018 1.00 138.44 225 SER A N 1
ATOM 1493 C CA . SER A 1 197 ? -0.675 40.254 124.052 1.00 137.18 225 SER A CA 1
ATOM 1494 C C . SER A 1 197 ? 0.089 41.533 124.498 1.00 139.60 225 SER A C 1
ATOM 1495 O O . SER A 1 197 ? 0.073 42.549 123.795 1.00 138.11 225 SER A O 1
ATOM 1497 N N . THR A 1 198 ? 0.775 41.444 125.669 1.00 136.02 226 THR A N 1
ATOM 1498 C CA . THR A 1 198 ? 1.621 42.466 126.295 1.00 134.77 226 THR A CA 1
ATOM 1499 C C . THR A 1 198 ? 2.825 42.752 125.371 1.00 135.27 226 THR A C 1
ATOM 1500 O O . THR A 1 198 ? 3.014 43.899 124.949 1.00 134.45 226 THR A O 1
ATOM 1504 N N . TYR A 1 199 ? 3.579 41.674 124.999 1.00 129.38 227 TYR A N 1
ATOM 1505 C CA . TYR A 1 199 ? 4.770 41.653 124.129 1.00 126.41 227 TYR A CA 1
ATOM 1506 C C . TYR A 1 199 ? 4.558 42.319 122.739 1.00 127.81 227 TYR A C 1
ATOM 1507 O O . TYR A 1 199 ? 5.546 42.486 122.016 1.00 125.78 227 TYR A O 1
ATOM 1516 N N . ALA A 1 200 ? 3.289 42.671 122.361 1.00 124.30 228 ALA A N 1
ATOM 1517 C CA . ALA A 1 200 ? 2.915 43.271 121.062 1.00 122.78 228 ALA A CA 1
ATOM 1518 C C . ALA A 1 200 ? 3.678 44.568 120.766 1.00 123.55 228 ALA A C 1
ATOM 1519 O O . ALA A 1 200 ? 4.202 44.710 119.656 1.00 121.61 228 ALA A O 1
ATOM 1521 N N . ASP A 1 201 ? 3.761 45.501 121.749 1.00 119.02 229 ASP A N 1
ATOM 1522 C CA . ASP A 1 201 ? 4.511 46.737 121.547 1.00 117.62 229 ASP A CA 1
ATOM 1523 C C . ASP A 1 201 ? 5.744 46.703 122.448 1.00 116.17 229 ASP A C 1
ATOM 1524 O O . ASP A 1 201 ? 5.816 47.398 123.467 1.00 117.82 229 ASP A O 1
ATOM 1529 N N . SER A 1 202 ? 6.703 45.826 122.060 1.00 106.44 230 SER A N 1
ATOM 1530 C CA . SER A 1 202 ? 7.987 45.593 122.723 1.00 103.46 230 SER A CA 1
ATOM 1531 C C . SER A 1 202 ? 9.123 45.533 121.709 1.00 103.09 230 SER A C 1
ATOM 1532 O O . SER A 1 202 ? 8.906 45.132 120.566 1.00 102.08 230 SER A O 1
ATOM 1535 N N . LYS A 1 203 ? 10.339 45.904 122.147 1.00 97.64 231 LYS A N 1
ATOM 1536 C CA . LYS A 1 203 ? 11.584 45.891 121.371 1.00 96.02 231 LYS A CA 1
ATOM 1537 C C . LYS A 1 203 ? 11.815 44.494 120.795 1.00 95.82 231 LYS A C 1
ATOM 1538 O O . LYS A 1 203 ? 12.170 44.377 119.626 1.00 95.67 231 LYS A O 1
ATOM 1544 N N . ALA A 1 204 ? 11.589 43.445 121.619 1.00 88.73 232 ALA A N 1
ATOM 1545 C CA . ALA A 1 204 ? 11.767 42.034 121.286 1.00 86.11 232 ALA A CA 1
ATOM 1546 C C . ALA A 1 204 ? 10.977 41.649 120.061 1.00 87.06 232 ALA A C 1
ATOM 1547 O O . ALA A 1 204 ? 11.528 40.998 119.162 1.00 86.36 232 ALA A O 1
ATOM 1549 N N . LEU A 1 205 ? 9.704 42.078 120.004 1.00 81.10 233 LEU A N 1
ATOM 1550 C CA . LEU A 1 205 ? 8.863 41.750 118.880 1.00 79.71 233 LEU A CA 1
ATOM 1551 C C . LEU A 1 205 ? 9.161 42.598 117.669 1.00 81.07 233 LEU A C 1
ATOM 1552 O O . LEU A 1 205 ? 9.006 42.098 116.561 1.00 80.90 233 LEU A O 1
ATOM 1557 N N . ASP A 1 206 ? 9.634 43.836 117.843 1.00 76.10 234 ASP A N 1
ATOM 1558 C CA . ASP A 1 206 ? 10.000 44.655 116.681 1.00 74.92 234 ASP A CA 1
ATOM 1559 C C . ASP A 1 206 ? 11.313 44.155 116.101 1.00 74.24 234 ASP A C 1
ATOM 1560 O O . ASP A 1 206 ? 11.488 44.176 114.885 1.00 72.18 234 ASP A O 1
ATOM 1565 N N . ASN A 1 207 ? 12.222 43.672 116.969 1.00 69.95 235 ASN A N 1
ATOM 1566 C CA . ASN A 1 207 ? 13.504 43.126 116.538 1.00 69.63 235 ASN A CA 1
ATOM 1567 C C . ASN A 1 207 ? 13.294 41.828 115.764 1.00 71.64 235 ASN A C 1
ATOM 1568 O O . ASN A 1 207 ? 14.056 41.559 114.833 1.00 71.06 235 ASN A O 1
ATOM 1573 N N . ILE A 1 208 ? 12.231 41.064 116.116 1.00 67.02 236 ILE A N 1
ATOM 1574 C CA . ILE A 1 208 ? 11.843 39.819 115.451 1.00 66.11 236 ILE A CA 1
ATOM 1575 C C . ILE A 1 208 ? 11.400 40.146 114.002 1.00 69.54 236 ILE A C 1
ATOM 1576 O O . ILE A 1 208 ? 11.907 39.541 113.058 1.00 69.91 236 ILE A O 1
ATOM 1581 N N . VAL A 1 209 ? 10.509 41.123 113.836 1.00 65.79 237 VAL A N 1
ATOM 1582 C CA . VAL A 1 209 ? 9.999 41.566 112.538 1.00 65.44 237 VAL A CA 1
ATOM 1583 C C . VAL A 1 209 ? 11.134 42.086 111.676 1.00 68.76 237 VAL A C 1
ATOM 1584 O O . VAL A 1 209 ? 11.289 41.633 110.540 1.00 68.55 237 VAL A O 1
ATOM 1588 N N . ASN A 1 210 ? 11.950 43.001 112.229 1.00 64.43 238 ASN A N 1
ATOM 1589 C CA . ASN A 1 210 ? 13.068 43.595 111.512 1.00 64.48 238 ASN A CA 1
ATOM 1590 C C . ASN A 1 210 ? 14.142 42.552 111.149 1.00 67.97 238 ASN A C 1
ATOM 1591 O O . ASN A 1 210 ? 14.732 42.645 110.067 1.00 68.32 238 ASN A O 1
ATOM 1596 N N . GLY A 1 211 ? 14.327 41.548 112.006 1.00 63.20 239 GLY A N 1
ATOM 1597 C CA . GLY A 1 211 ? 15.255 40.447 111.764 1.00 62.78 239 GLY A CA 1
ATOM 1598 C C . GLY A 1 211 ? 14.774 39.514 110.668 1.00 65.26 239 GLY A C 1
ATOM 1599 O O . GLY A 1 211 ? 15.542 39.197 109.756 1.00 66.02 239 GLY A O 1
ATOM 1600 N N . ILE A 1 212 ? 13.495 39.072 110.738 1.00 60.72 240 ILE A N 1
ATOM 1601 C CA . ILE A 1 212 ? 12.866 38.213 109.713 1.00 59.92 240 ILE A CA 1
ATOM 1602 C C . ILE A 1 212 ? 12.979 38.900 108.350 1.00 64.33 240 ILE A C 1
ATOM 1603 O O . ILE A 1 212 ? 13.447 38.277 107.404 1.00 66.35 240 ILE A O 1
ATOM 1608 N N . LYS A 1 213 ? 12.614 40.188 108.267 1.00 59.99 241 LYS A N 1
ATOM 1609 C CA . LYS A 1 213 ? 12.712 40.987 107.038 1.00 59.31 241 LYS A CA 1
ATOM 1610 C C . LYS A 1 213 ? 14.145 41.082 106.505 1.00 65.68 241 LYS A C 1
ATOM 1611 O O . LYS A 1 213 ? 14.337 41.010 105.297 1.00 66.58 241 LYS A O 1
ATOM 1617 N N . GLU A 1 214 ? 15.141 41.216 107.380 1.00 65.46 242 GLU A N 1
ATOM 1618 C CA . GLU A 1 214 ? 16.523 41.309 106.919 1.00 67.48 242 GLU A CA 1
ATOM 1619 C C . GLU A 1 214 ? 16.959 39.965 106.350 1.00 73.57 242 GLU A C 1
ATOM 1620 O O . GLU A 1 214 ? 17.608 39.938 105.301 1.00 74.59 242 GLU A O 1
ATOM 1626 N N . GLY A 1 215 ? 16.521 38.879 106.998 1.00 69.24 243 GLY A N 1
ATOM 1627 C CA . GLY A 1 215 ? 16.785 37.511 106.569 1.00 68.95 243 GLY A CA 1
ATOM 1628 C C . GLY A 1 215 ? 16.175 37.221 105.212 1.00 71.83 243 GLY A C 1
ATOM 1629 O O . GLY A 1 215 ? 16.865 36.731 104.316 1.00 72.97 243 GLY A O 1
ATOM 1630 N N . LEU A 1 216 ? 14.888 37.569 105.029 1.00 65.44 244 LEU A N 1
ATOM 1631 C CA . LEU A 1 216 ? 14.191 37.341 103.770 1.00 63.45 244 LEU A CA 1
ATOM 1632 C C . LEU A 1 216 ? 14.787 38.169 102.655 1.00 68.08 244 LEU A C 1
ATOM 1633 O O . LEU A 1 216 ? 14.932 37.651 101.556 1.00 69.54 244 LEU A O 1
ATOM 1638 N N . SER A 1 217 ? 15.193 39.415 102.928 1.00 65.39 245 SER A N 1
ATOM 1639 C CA . SER A 1 217 ? 15.776 40.308 101.912 1.00 66.03 245 SER A CA 1
ATOM 1640 C C . SER A 1 217 ? 17.022 39.719 101.274 1.00 72.54 245 SER A C 1
ATOM 1641 O O . SER A 1 217 ? 17.273 39.963 100.098 1.00 73.72 245 SER A O 1
ATOM 1644 N N . LYS A 1 218 ? 17.779 38.936 102.041 1.00 70.77 246 LYS A N 1
ATOM 1645 C CA . LYS A 1 218 ? 19.054 38.343 101.638 1.00 72.55 246 LYS A CA 1
ATOM 1646 C C . LYS A 1 218 ? 18.980 36.852 101.264 1.00 79.14 246 LYS A C 1
ATOM 1647 O O . LYS A 1 218 ? 19.615 36.440 100.303 1.00 79.64 246 LYS A O 1
ATOM 1653 N N . ASN A 1 219 ? 18.271 36.045 102.055 1.00 77.02 247 ASN A N 1
ATOM 1654 C CA . ASN A 1 219 ? 18.256 34.590 101.924 1.00 77.73 247 ASN A CA 1
ATOM 1655 C C . ASN A 1 219 ? 16.971 34.025 101.304 1.00 80.60 247 ASN A C 1
ATOM 1656 O O . ASN A 1 219 ? 16.714 32.828 101.415 1.00 82.15 247 ASN A O 1
ATOM 1661 N N . SER A 1 220 ? 16.174 34.863 100.642 1.00 73.98 248 SER A N 1
ATOM 1662 C CA . SER A 1 220 ? 14.962 34.406 99.964 1.00 70.58 248 SER A CA 1
ATOM 1663 C C . SER A 1 220 ? 14.837 35.179 98.684 1.00 73.68 248 SER A C 1
ATOM 1664 O O . SER A 1 220 ? 15.393 36.286 98.550 1.00 73.30 248 SER A O 1
ATOM 1667 N N . SER A 1 221 ? 14.142 34.575 97.723 1.00 70.32 249 SER A N 1
ATOM 1668 C CA . SER A 1 221 ? 13.978 35.175 96.408 1.00 69.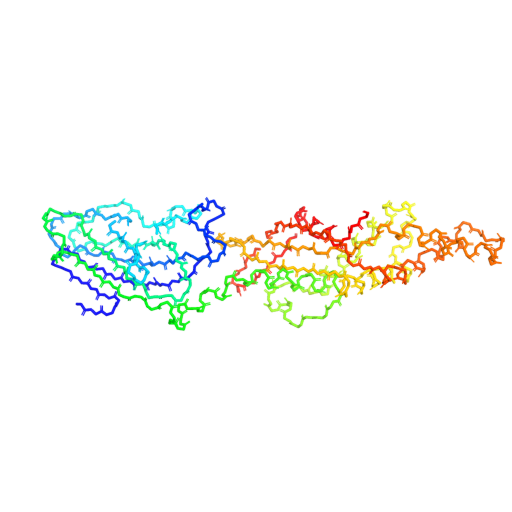59 249 SER A CA 1
ATOM 1669 C C . SER A 1 221 ? 12.558 35.078 95.895 1.00 71.23 249 SER A C 1
ATOM 1670 O O . SER A 1 221 ? 11.830 34.139 96.224 1.00 71.76 249 SER A O 1
ATOM 1673 N N . ILE A 1 222 ? 12.181 36.052 95.068 1.00 65.42 250 ILE A N 1
ATOM 1674 C CA . ILE A 1 222 ? 10.910 36.087 94.367 1.00 63.29 250 ILE A CA 1
ATOM 1675 C C . ILE A 1 222 ? 11.159 36.398 92.886 1.00 67.86 250 ILE A C 1
ATOM 1676 O O . ILE A 1 222 ? 11.851 37.359 92.540 1.00 67.91 250 ILE A O 1
ATOM 1681 N N . GLN A 1 223 ? 10.600 35.564 92.023 1.00 65.35 251 GLN A N 1
ATOM 1682 C CA . GLN A 1 223 ? 10.559 35.791 90.586 1.00 65.76 251 GLN A CA 1
ATOM 1683 C C . GLN A 1 223 ? 9.103 36.055 90.287 1.00 68.41 251 GLN A C 1
ATOM 1684 O O . GLN A 1 223 ? 8.270 35.189 90.577 1.00 68.13 251 GLN A O 1
ATOM 1690 N N . ALA A 1 224 ? 8.769 37.273 89.833 1.00 64.23 252 ALA A N 1
ATOM 1691 C CA . ALA A 1 224 ? 7.374 37.646 89.562 1.00 63.18 252 ALA A CA 1
ATOM 1692 C C . ALA A 1 224 ? 7.108 37.845 88.062 1.00 69.48 252 ALA A C 1
ATOM 1693 O O . ALA A 1 224 ? 7.791 38.626 87.390 1.00 70.16 252 ALA A O 1
ATOM 1695 N N . LYS A 1 225 ? 6.107 37.138 87.535 1.00 66.56 253 LYS A N 1
ATOM 1696 C CA . LYS A 1 225 ? 5.730 37.269 86.133 1.00 64.97 253 LYS A CA 1
ATOM 1697 C C . LYS A 1 225 ? 4.249 37.436 85.998 1.00 66.54 253 LYS A C 1
ATOM 1698 O O . LYS A 1 225 ? 3.510 36.618 86.531 1.00 66.81 253 LYS A O 1
ATOM 1704 N N . THR A 1 226 ? 3.807 38.470 85.274 1.00 62.03 254 THR A N 1
ATOM 1705 C CA . THR A 1 226 ? 2.391 38.649 84.928 1.00 61.58 254 THR A CA 1
ATOM 1706 C C . THR A 1 226 ? 2.062 37.589 83.859 1.00 66.46 254 THR A C 1
ATOM 1707 O O . THR A 1 226 ? 2.718 37.556 82.804 1.00 65.51 254 THR A O 1
ATOM 1711 N N . THR A 1 227 ? 1.098 36.704 84.155 1.00 62.63 255 THR A N 1
ATOM 1712 C CA . THR A 1 227 ? 0.740 35.623 83.251 1.00 62.60 255 THR A CA 1
ATOM 1713 C C . THR A 1 227 ? -0.524 35.958 82.419 1.00 70.10 255 THR A C 1
ATOM 1714 O O . THR A 1 227 ? -0.652 35.467 81.291 1.00 71.18 255 THR A O 1
ATOM 1718 N N . SER A 1 228 ? -1.426 36.813 82.940 1.00 68.02 256 SER A N 1
ATOM 1719 C CA . SER A 1 228 ? -2.644 37.229 82.229 1.00 68.50 256 SER A CA 1
ATOM 1720 C C . SER A 1 228 ? -3.166 38.551 82.732 1.00 73.73 256 SER A C 1
ATOM 1721 O O . SER A 1 228 ? -3.065 38.839 83.916 1.00 74.65 256 SER A O 1
ATOM 1724 N N . ILE A 1 229 ? -3.689 39.366 81.826 1.00 70.98 257 ILE A N 1
ATOM 1725 C CA . ILE A 1 229 ? -4.333 40.647 82.112 1.00 73.09 257 ILE A CA 1
ATOM 1726 C C . ILE A 1 229 ? -5.718 40.572 81.517 1.00 83.72 257 ILE A C 1
ATOM 1727 O O . ILE A 1 229 ? -5.885 40.094 80.383 1.00 83.26 257 ILE A O 1
ATOM 1732 N N . SER A 1 230 ? -6.712 41.020 82.295 1.00 85.04 258 SER A N 1
ATOM 1733 C CA . SER A 1 230 ? -8.106 41.013 81.904 1.00 87.32 258 SER A CA 1
ATOM 1734 C C . SER A 1 230 ? -8.798 42.203 82.533 1.00 93.21 258 SER A C 1
ATOM 1735 O O . SER A 1 230 ? -9.220 42.193 83.696 1.00 92.43 258 SER A O 1
ATOM 1738 N N . LYS A 1 231 ? -8.871 43.254 81.717 1.00 92.15 259 LYS A N 1
ATOM 1739 C CA . LYS A 1 231 ? -9.497 44.540 81.972 1.00 94.34 259 LYS A CA 1
ATOM 1740 C C . LYS A 1 231 ? -8.732 45.243 83.084 1.00 96.69 259 LYS A C 1
ATOM 1741 O O . LYS A 1 231 ? -7.559 45.547 82.866 1.00 94.63 259 LYS A O 1
ATOM 1747 N N . ASP A 1 232 ? -9.344 45.463 84.256 1.00 95.27 260 ASP A N 1
ATOM 1748 C CA . ASP A 1 232 ? -8.705 46.175 85.362 1.00 95.57 260 ASP A CA 1
ATOM 1749 C C . ASP A 1 232 ? -8.000 45.244 86.378 1.00 95.77 260 ASP A C 1
ATOM 1750 O O . ASP A 1 232 ? -7.620 45.704 87.463 1.00 96.42 260 ASP A O 1
ATOM 1755 N N . GLU A 1 233 ? -7.776 43.966 86.023 1.00 88.37 261 GLU A N 1
ATOM 1756 C CA . GLU A 1 233 ? -7.104 43.070 86.953 1.00 86.18 261 GLU A CA 1
ATOM 1757 C C . GLU A 1 233 ? -6.210 42.042 86.254 1.00 85.61 261 GLU A C 1
ATOM 1758 O O . GLU A 1 233 ? -6.608 41.438 85.248 1.00 84.90 261 GLU A O 1
ATOM 1764 N N . ALA A 1 234 ? -4.980 41.857 86.814 1.00 78.22 262 ALA A N 1
ATOM 1765 C CA . ALA A 1 234 ? -3.959 40.927 86.312 1.00 74.50 262 ALA A CA 1
ATOM 1766 C C . ALA A 1 234 ? -3.694 39.775 87.255 1.00 75.13 262 ALA A C 1
ATOM 1767 O O . ALA A 1 234 ? -4.030 39.851 88.437 1.00 75.75 262 ALA A O 1
ATOM 1769 N N . ILE A 1 235 ? -3.047 38.719 86.727 1.00 68.99 263 ILE A N 1
ATOM 1770 C CA . ILE A 1 235 ? -2.590 37.550 87.480 1.00 67.81 263 ILE A CA 1
ATOM 1771 C C . ILE A 1 235 ? -1.071 37.512 87.401 1.00 70.65 263 ILE A C 1
ATOM 1772 O O . ILE A 1 235 ? -0.502 37.379 86.312 1.00 70.10 263 ILE A O 1
ATOM 1777 N N . VAL A 1 236 ? -0.423 37.651 88.567 1.00 66.45 264 VAL A N 1
ATOM 1778 C CA . VAL A 1 236 ? 1.017 37.612 88.711 1.00 64.11 264 VAL A CA 1
ATOM 1779 C C . VAL A 1 236 ? 1.369 36.282 89.346 1.00 69.94 264 VAL A C 1
ATOM 1780 O O . VAL A 1 236 ? 0.804 35.897 90.377 1.00 71.79 264 VAL A O 1
ATOM 1784 N N . GLU A 1 237 ? 2.267 35.565 88.697 1.00 66.03 265 GLU A N 1
ATOM 1785 C CA . GLU A 1 237 ? 2.765 34.274 89.126 1.00 67.07 265 GLU A CA 1
ATOM 1786 C C . GLU A 1 237 ? 4.066 34.526 89.881 1.00 70.99 265 GLU A C 1
ATOM 1787 O O . GLU A 1 237 ? 5.065 34.948 89.290 1.00 71.24 265 GLU A O 1
ATOM 1793 N N . ALA A 1 238 ? 4.027 34.362 91.204 1.00 66.58 266 ALA A N 1
ATOM 1794 C CA . ALA A 1 238 ? 5.192 34.588 92.056 1.00 64.47 266 ALA A CA 1
ATOM 1795 C C . ALA A 1 238 ? 5.868 33.275 92.375 1.00 65.82 266 ALA A C 1
ATOM 1796 O O . ALA A 1 238 ? 5.241 32.378 92.938 1.00 65.54 266 ALA A O 1
ATOM 1798 N N . THR A 1 239 ? 7.125 33.131 91.956 1.00 61.53 267 THR A N 1
ATOM 1799 C CA . THR A 1 239 ? 7.867 31.909 92.226 1.00 62.65 267 THR A CA 1
ATOM 1800 C C . THR A 1 239 ? 8.811 32.290 93.332 1.00 68.47 267 THR A C 1
ATOM 1801 O O . THR A 1 239 ? 9.696 33.138 93.158 1.00 69.77 267 THR A O 1
ATOM 1805 N N . VAL A 1 240 ? 8.565 31.716 94.503 1.00 64.36 268 VAL A N 1
ATOM 1806 C CA . VAL A 1 240 ? 9.280 32.089 95.692 1.00 63.32 268 VAL A CA 1
ATOM 1807 C C . VAL A 1 240 ? 10.188 30.989 96.199 1.00 71.05 268 VAL A C 1
ATOM 1808 O O . VAL A 1 240 ? 9.731 29.862 96.415 1.00 71.89 268 VAL A O 1
ATOM 1812 N N . LYS A 1 241 ? 11.481 31.356 96.422 1.00 68.99 269 LYS A N 1
ATOM 1813 C CA A LYS A 1 241 ? 12.514 30.532 97.039 0.50 70.26 269 LYS A CA 1
ATOM 1814 C CA B LYS A 1 241 ? 12.460 30.479 97.061 0.50 70.24 269 LYS A CA 1
ATOM 1815 C C . LYS A 1 241 ? 12.457 30.878 98.535 1.00 74.01 269 LYS A C 1
ATOM 1816 O O . LYS A 1 241 ? 12.805 32.013 98.885 1.00 72.41 269 LYS A O 1
ATOM 1827 N N . PRO A 1 242 ? 11.933 30.006 99.423 1.00 71.43 270 PRO A N 1
ATOM 1828 C CA . PRO A 1 242 ? 11.823 30.405 100.828 1.00 70.87 270 PRO A CA 1
ATOM 1829 C C . PRO A 1 242 ? 13.092 30.242 101.634 1.00 77.58 270 PRO A C 1
ATOM 1830 O O . PRO A 1 242 ? 14.001 29.543 101.203 1.00 80.77 270 PRO A O 1
ATOM 1834 N N . VAL A 1 243 ? 13.125 30.856 102.825 1.00 71.33 271 VAL A N 1
ATOM 1835 C CA . VAL A 1 243 ? 14.182 30.660 103.788 1.00 72.33 271 VAL A CA 1
ATOM 1836 C C . VAL A 1 243 ? 13.830 29.288 104.417 1.00 81.78 271 VAL A C 1
ATOM 1837 O O . VAL A 1 243 ? 12.650 29.031 104.683 1.00 80.77 271 VAL A O 1
ATOM 1841 N N . ASP A 1 244 ? 14.821 28.387 104.581 1.00 82.95 272 ASP A N 1
ATOM 1842 C CA . ASP A 1 244 ? 14.575 27.088 105.213 1.00 84.88 272 ASP A CA 1
ATOM 1843 C C . ASP A 1 244 ? 14.752 27.239 106.714 1.00 86.51 272 ASP A C 1
ATOM 1844 O O . ASP A 1 244 ? 15.874 27.217 107.212 1.00 87.69 272 ASP A O 1
ATOM 1849 N N . ALA A 1 245 ? 13.630 27.408 107.421 1.00 81.59 273 ALA A N 1
ATOM 1850 C CA . ALA A 1 245 ? 13.571 27.620 108.866 1.00 81.67 273 ALA A CA 1
ATOM 1851 C C . ALA A 1 245 ? 13.334 26.318 109.619 1.00 90.41 273 ALA A C 1
ATOM 1852 O O . ALA A 1 245 ? 12.996 26.343 110.815 1.00 90.12 273 ALA A O 1
ATOM 1854 N N . SER A 1 246 ? 13.574 25.181 108.940 1.00 90.32 274 SER A N 1
ATOM 1855 C CA . SER A 1 246 ? 13.397 23.852 109.518 1.00 93.62 274 SER A CA 1
ATOM 1856 C C . SER A 1 246 ? 14.187 23.703 110.795 1.00 98.43 274 SER A C 1
ATOM 1857 O O . SER A 1 246 ? 13.660 23.159 111.765 1.00 100.93 274 SER A O 1
ATOM 1860 N N . SER A 1 247 ? 15.404 24.269 110.836 1.00 93.25 275 SER A N 1
ATOM 1861 C CA . SER A 1 247 ? 16.284 24.183 112.009 1.00 93.13 275 SER A CA 1
ATOM 1862 C C . SER A 1 247 ? 16.021 25.211 113.096 1.00 93.70 275 SER A C 1
ATOM 1863 O O . SER A 1 247 ? 16.531 25.018 114.200 1.00 95.40 275 SER A O 1
ATOM 1866 N N . LEU A 1 248 ? 15.267 26.300 112.815 1.00 86.51 276 LEU A N 1
ATOM 1867 C CA . LEU A 1 248 ? 15.059 27.424 113.758 1.00 83.96 276 LEU A CA 1
ATOM 1868 C C . LEU A 1 248 ? 14.632 26.975 115.158 1.00 90.55 276 LEU A C 1
ATOM 1869 O O . LEU A 1 248 ? 15.161 27.487 116.157 1.00 90.00 276 LEU A O 1
ATOM 1874 N N . SER A 1 249 ? 13.718 25.994 115.223 1.00 90.39 277 SER A N 1
ATOM 1875 C CA . SER A 1 249 ? 13.236 25.374 116.469 1.00 92.30 277 SER A CA 1
ATOM 1876 C C . SER A 1 249 ? 14.408 24.966 117.334 1.00 94.54 277 SER A C 1
ATOM 1877 O O . SER A 1 249 ? 14.585 25.518 118.420 1.00 93.11 277 SER A O 1
ATOM 1880 N N . ASP A 1 250 ? 15.258 24.063 116.791 1.00 92.19 278 ASP A N 1
ATOM 1881 C CA . ASP A 1 250 ? 16.447 23.505 117.442 1.00 94.23 278 ASP A CA 1
ATOM 1882 C C . ASP A 1 250 ? 17.468 24.592 117.786 1.00 94.93 278 ASP A C 1
ATOM 1883 O O . ASP A 1 250 ? 17.979 24.591 118.894 1.00 95.74 278 ASP A O 1
ATOM 1888 N N . ARG A 1 251 ? 17.718 25.540 116.874 1.00 87.82 279 ARG A N 1
ATOM 1889 C CA . ARG A 1 251 ? 18.666 26.633 117.091 1.00 85.58 279 ARG A CA 1
ATOM 1890 C C . ARG A 1 251 ? 18.307 27.440 118.310 1.00 89.28 279 ARG A C 1
ATOM 1891 O O . ARG A 1 251 ? 19.199 27.784 119.087 1.00 88.64 279 ARG A O 1
ATOM 1899 N N . ILE A 1 252 ? 17.005 27.747 118.488 1.00 86.08 280 ILE A N 1
ATOM 1900 C CA . ILE A 1 252 ? 16.572 28.508 119.655 1.00 85.50 280 ILE A CA 1
ATOM 1901 C C . ILE A 1 252 ? 16.642 27.581 120.861 1.00 93.57 280 ILE A C 1
ATOM 1902 O O . ILE A 1 252 ? 17.259 27.953 121.858 1.00 93.55 280 ILE A O 1
ATOM 1907 N N . GLU A 1 253 ? 16.118 26.343 120.730 1.00 94.05 281 GLU A N 1
ATOM 1908 C CA . GLU A 1 253 ? 16.182 25.305 121.772 1.00 97.26 281 GLU A CA 1
ATOM 1909 C C . GLU A 1 253 ? 17.633 25.177 122.289 1.00 101.14 281 GLU A C 1
ATOM 1910 O O . GLU A 1 253 ? 17.836 25.195 123.502 1.00 102.68 281 GLU A O 1
ATOM 1916 N N . ASP A 1 254 ? 18.631 25.141 121.370 1.00 96.33 282 ASP A N 1
ATOM 1917 C CA . ASP A 1 254 ? 20.053 25.011 121.708 1.00 98.09 282 ASP A CA 1
ATOM 1918 C C . ASP A 1 254 ? 20.611 26.303 122.323 1.00 101.89 282 ASP A C 1
ATOM 1919 O O . ASP A 1 254 ? 21.445 26.224 123.211 1.00 103.65 282 ASP A O 1
ATOM 1924 N N . LYS A 1 255 ? 20.142 27.471 121.896 1.00 97.39 283 LYS A N 1
ATOM 1925 C CA . LYS A 1 255 ? 20.630 28.733 122.453 1.00 97.22 283 LYS A CA 1
ATOM 1926 C C . LYS A 1 255 ? 20.042 28.969 123.853 1.00 105.78 283 LYS A C 1
ATOM 1927 O O . LYS A 1 255 ? 20.708 29.550 124.725 1.00 104.90 283 LYS A O 1
ATOM 1933 N N . VAL A 1 256 ? 18.794 28.479 124.055 1.00 105.71 284 VAL A N 1
ATOM 1934 C CA . VAL A 1 256 ? 18.029 28.543 125.306 1.00 106.34 284 VAL A CA 1
ATOM 1935 C C . VAL A 1 256 ? 18.723 27.642 126.317 1.00 112.29 284 VAL A C 1
ATOM 1936 O O . VAL A 1 256 ? 18.931 28.074 127.446 1.00 111.18 284 VAL A O 1
ATOM 1940 N N . LYS A 1 257 ? 19.094 26.400 125.903 1.00 111.66 285 LYS A N 1
ATOM 1941 C CA . LYS A 1 257 ? 19.811 25.438 126.754 1.00 114.70 285 LYS A CA 1
ATOM 1942 C C . LYS A 1 257 ? 21.162 26.026 127.179 1.00 121.29 285 LYS A C 1
ATOM 1943 O O . LYS A 1 257 ? 21.503 25.968 128.358 1.00 122.54 285 LYS A O 1
ATOM 1949 N N . ASP A 1 258 ? 21.881 26.662 126.229 1.00 118.91 286 ASP A N 1
ATOM 1950 C CA . ASP A 1 258 ? 23.171 27.333 126.425 1.00 120.37 286 ASP A CA 1
ATOM 1951 C C . ASP A 1 258 ? 23.063 28.478 127.455 1.00 124.17 286 ASP A C 1
ATOM 1952 O O . ASP A 1 258 ? 24.080 28.842 128.035 1.00 124.87 286 ASP A O 1
ATOM 1957 N N . TYR A 1 259 ? 21.831 29.023 127.679 1.00 119.71 287 TYR A N 1
ATOM 1958 C CA . TYR A 1 259 ? 21.468 30.085 128.643 1.00 117.92 287 TYR A CA 1
ATOM 1959 C C . TYR A 1 259 ? 21.096 29.497 130.033 1.00 123.82 287 TYR A C 1
ATOM 1960 O O . TYR A 1 259 ? 21.157 30.211 131.041 1.00 122.19 287 TYR A O 1
ATOM 1969 N N . TYR A 1 260 ? 20.674 28.212 130.063 1.00 124.02 288 TYR A N 1
ATOM 1970 C CA . TYR A 1 260 ? 20.376 27.454 131.282 1.00 126.34 288 TYR A CA 1
ATOM 1971 C C . TYR A 1 260 ? 21.702 26.877 131.810 1.00 134.23 288 TYR A C 1
ATOM 1972 O O . TYR A 1 260 ? 21.893 26.856 133.031 1.00 134.67 288 TYR A O 1
ATOM 1981 N N . SER A 1 261 ? 22.629 26.452 130.870 1.00 132.90 289 SER A N 1
ATOM 1982 C CA A SER A 1 261 ? 23.973 25.937 131.187 0.50 135.78 289 SER A CA 1
ATOM 1983 C CA B SER A 1 261 ? 23.972 25.935 131.179 0.50 135.79 289 SER A CA 1
ATOM 1984 C C . SER A 1 261 ? 24.838 27.065 131.784 1.00 140.06 289 SER A C 1
ATOM 1985 O O . SER A 1 261 ? 25.834 26.790 132.471 1.00 142.47 289 SER A O 1
ATOM 1990 N N . LYS A 1 262 ? 24.426 28.341 131.540 1.00 134.41 290 LYS A N 1
ATOM 1991 C CA . LYS A 1 262 ? 25.010 29.592 132.029 1.00 134.17 290 LYS A CA 1
ATOM 1992 C C . LYS A 1 262 ? 24.434 29.881 133.442 1.00 140.59 290 LYS A C 1
ATOM 1993 O O . LYS A 1 262 ? 25.111 29.670 134.460 1.00 142.06 290 LYS A O 1
ATOM 1999 N N . ASN A 1 263 ? 23.147 30.333 133.469 1.00 136.63 291 ASN A N 1
ATOM 2000 C CA . ASN A 1 263 ? 22.326 30.699 134.627 1.00 136.29 291 ASN A CA 1
ATOM 2001 C C . ASN A 1 263 ? 21.266 29.615 134.882 1.00 142.28 291 ASN A C 1
ATOM 2002 O O . ASN A 1 263 ? 20.262 29.545 134.164 1.00 140.62 291 ASN A O 1
ATOM 2007 N N . SER A 1 264 ? 21.509 28.772 135.910 1.00 142.24 292 SER A N 1
ATOM 2008 C CA . SER A 1 264 ? 20.654 27.657 136.353 1.00 143.87 292 SER A CA 1
ATOM 2009 C C . SER A 1 264 ? 19.283 28.144 136.884 1.00 146.49 292 SER A C 1
ATOM 2010 O O . SER A 1 264 ? 18.234 27.646 136.454 1.00 145.93 292 SER A O 1
ATOM 2013 N N . SER A 1 265 ? 19.316 29.135 137.804 1.00 141.67 293 SER A N 1
ATOM 2014 C CA . SER A 1 265 ? 18.173 29.750 138.485 1.00 140.16 293 SER A CA 1
ATOM 2015 C C . SER A 1 265 ? 17.408 30.742 137.578 1.00 139.85 293 SER A C 1
ATOM 2016 O O . SER A 1 265 ? 16.908 31.779 138.051 1.00 138.45 293 SER A O 1
ATOM 2019 N N . ALA A 1 266 ? 17.291 30.394 136.281 1.00 133.94 294 ALA A N 1
ATOM 2020 C CA . ALA A 1 266 ? 16.605 31.202 135.280 1.00 130.72 294 ALA A CA 1
ATOM 2021 C C . ALA A 1 266 ? 15.131 30.817 135.204 1.00 132.52 294 ALA A C 1
ATOM 2022 O O . ALA A 1 266 ? 14.804 29.650 134.951 1.00 133.97 294 ALA A O 1
ATOM 2024 N N . SER A 1 267 ? 14.242 31.804 135.440 1.00 125.54 295 SER A N 1
ATOM 2025 C CA . SER A 1 267 ? 12.792 31.608 135.414 1.00 125.05 295 SER A CA 1
ATOM 2026 C C . SER A 1 267 ? 12.279 31.363 133.991 1.00 128.53 295 SER A C 1
ATOM 2027 O O . SER A 1 267 ? 13.037 31.476 133.020 1.00 127.01 295 SER A O 1
ATOM 2030 N N . TYR A 1 268 ? 10.988 31.010 133.873 1.00 125.58 296 TYR A N 1
ATOM 2031 C CA . TYR A 1 268 ? 10.345 30.782 132.589 1.00 124.45 296 TYR A CA 1
ATOM 2032 C C . TYR A 1 268 ? 10.274 32.106 131.821 1.00 126.12 296 TYR A C 1
ATOM 2033 O O . TYR A 1 268 ? 10.449 32.096 130.608 1.00 124.88 296 TYR A O 1
ATOM 2042 N N . GLU A 1 269 ? 10.084 33.243 132.530 1.00 121.71 297 GLU A N 1
ATOM 2043 C CA . GLU A 1 269 ? 10.028 34.570 131.915 1.00 119.43 297 GLU A CA 1
ATOM 2044 C C . GLU A 1 269 ? 11.408 34.963 131.350 1.00 119.19 297 GLU A C 1
ATOM 2045 O O . GLU A 1 269 ? 11.481 35.350 130.173 1.00 117.24 297 GLU A O 1
ATOM 2051 N N . GLU A 1 270 ? 12.489 34.842 132.179 1.00 113.61 298 GLU A N 1
ATOM 2052 C CA . GLU A 1 270 ? 13.883 35.143 131.800 1.00 112.24 298 GLU A CA 1
ATOM 2053 C C . GLU A 1 270 ? 14.276 34.442 130.479 1.00 114.27 298 GLU A C 1
ATOM 2054 O O . GLU A 1 270 ? 14.770 35.094 129.549 1.00 112.77 298 GLU A O 1
ATOM 2060 N N . ALA A 1 271 ? 14.025 33.109 130.421 1.00 109.73 299 ALA A N 1
ATOM 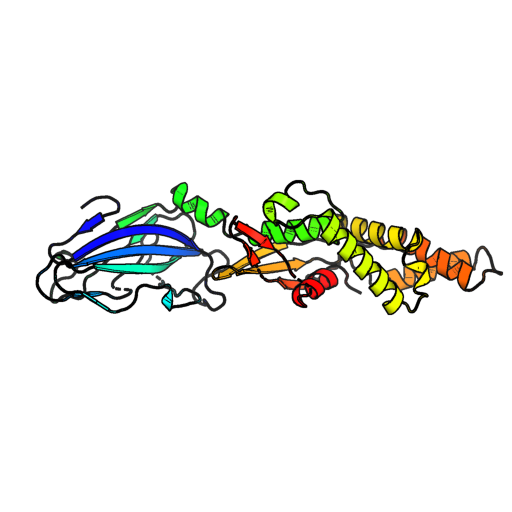2061 C CA . ALA A 1 271 ? 14.314 32.210 129.309 1.00 108.45 299 ALA A CA 1
ATOM 2062 C C . ALA A 1 271 ? 13.456 32.509 128.080 1.00 108.53 299 ALA A C 1
ATOM 2063 O O . ALA A 1 271 ? 13.963 32.397 126.964 1.00 106.98 299 ALA A O 1
ATOM 2065 N N . VAL A 1 272 ? 12.168 32.881 128.274 1.00 103.57 300 VAL A N 1
ATOM 2066 C CA . VAL A 1 272 ? 11.259 33.229 127.172 1.00 101.43 300 VAL A CA 1
ATOM 2067 C C . VAL A 1 272 ? 11.757 34.521 126.518 1.00 100.31 300 VAL A C 1
ATOM 2068 O O . VAL A 1 272 ? 11.915 34.559 125.301 1.00 98.93 300 VAL A O 1
ATOM 2072 N N . LYS A 1 273 ? 12.044 35.551 127.334 1.00 94.61 301 LYS A N 1
ATOM 2073 C CA . LYS A 1 273 ? 12.536 36.844 126.867 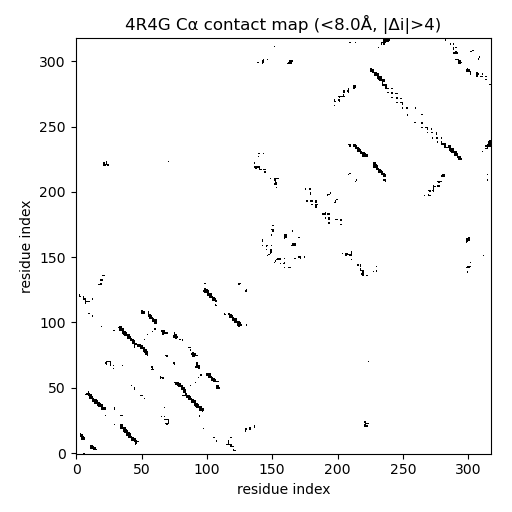1.00 92.46 301 LYS A CA 1
ATOM 2074 C C . LYS A 1 273 ? 13.853 36.678 126.097 1.00 93.13 301 LYS A C 1
ATOM 2075 O O . LYS A 1 273 ? 13.983 37.251 125.012 1.00 93.37 301 LYS A O 1
ATOM 2081 N N . TYR A 1 274 ? 14.768 35.818 126.589 1.00 86.42 302 TYR A N 1
ATOM 2082 C CA . TYR A 1 274 ? 16.037 35.543 125.920 1.00 84.45 302 TYR A CA 1
ATOM 2083 C C . TYR A 1 274 ? 15.799 34.843 124.580 1.00 87.17 302 TYR A C 1
ATOM 2084 O O . TYR A 1 274 ? 16.493 35.145 123.604 1.00 87.54 302 TYR A O 1
ATOM 2093 N N . ALA A 1 275 ? 14.831 33.905 124.529 1.00 81.79 303 ALA A N 1
ATOM 2094 C CA . ALA A 1 275 ? 14.514 33.185 123.303 1.00 80.24 303 ALA A CA 1
ATOM 2095 C C . ALA A 1 275 ? 14.047 34.172 122.228 1.00 84.46 303 ALA A C 1
ATOM 2096 O O . ALA A 1 275 ? 14.499 34.085 121.096 1.00 84.43 303 ALA A O 1
ATOM 2098 N N . LEU A 1 276 ? 13.220 35.164 122.605 1.00 80.51 304 LEU A N 1
ATOM 2099 C CA . LEU A 1 276 ? 12.706 36.179 121.688 1.00 79.22 304 LEU A CA 1
ATOM 2100 C C . LEU A 1 276 ? 13.825 37.124 121.206 1.00 81.61 304 LEU A C 1
ATOM 2101 O O . LEU A 1 276 ? 13.669 37.795 120.170 1.00 81.08 304 LEU A O 1
ATOM 2106 N N . GLN A 1 277 ? 14.935 37.178 121.970 1.00 76.54 305 GLN A N 1
ATOM 2107 C CA . GLN A 1 277 ? 16.104 37.993 121.666 1.00 76.52 305 GLN A CA 1
ATOM 2108 C C . GLN A 1 277 ? 17.019 37.309 120.641 1.00 82.55 305 GLN A C 1
ATOM 2109 O O . GLN A 1 277 ? 17.525 37.992 119.747 1.00 81.55 305 GLN A O 1
ATOM 2115 N N . VAL A 1 278 ? 17.289 35.987 120.803 1.00 81.24 306 VAL A N 1
ATOM 2116 C CA . VAL A 1 278 ? 18.170 35.253 119.888 1.00 82.39 306 VAL A CA 1
ATOM 2117 C C . VAL A 1 278 ? 17.482 34.982 118.548 1.00 83.83 306 VAL A C 1
ATOM 2118 O O . VAL A 1 278 ? 18.188 34.903 117.539 1.00 83.73 306 VAL A O 1
ATOM 2122 N N . TYR A 1 279 ? 16.121 34.838 118.542 1.00 78.63 307 TYR A N 1
ATOM 2123 C CA . TYR A 1 279 ? 15.278 34.549 117.366 1.00 77.16 307 TYR A CA 1
ATOM 2124 C C . TYR A 1 279 ? 15.744 35.360 116.127 1.00 78.88 307 TYR A C 1
ATOM 2125 O O . TYR A 1 279 ? 16.100 34.725 115.130 1.00 78.12 307 TYR A O 1
ATOM 2134 N N . PRO A 1 280 ? 15.808 36.725 116.175 1.00 74.33 308 PRO A N 1
ATOM 2135 C CA . PRO A 1 280 ? 16.275 37.479 114.996 1.00 73.83 308 PRO A CA 1
ATOM 2136 C C . PRO A 1 280 ? 17.665 37.080 114.490 1.00 78.95 308 PRO A C 1
ATOM 2137 O O . PRO A 1 280 ? 17.877 36.928 113.285 1.00 78.83 308 PRO A O 1
ATOM 2141 N N . GLU A 1 281 ? 18.604 36.902 115.413 1.00 76.40 309 GLU A N 1
ATOM 2142 C CA . GLU A 1 281 ? 19.998 36.630 115.093 1.00 77.67 309 GLU A CA 1
ATOM 2143 C C . GLU A 1 281 ? 20.172 35.230 114.521 1.00 79.03 309 GLU A C 1
ATOM 2144 O O . GLU A 1 281 ? 20.999 35.047 113.620 1.00 80.04 309 GLU A O 1
ATOM 2150 N N . GLU A 1 282 ? 19.326 34.282 114.956 1.00 72.20 310 GLU A N 1
ATOM 2151 C CA . GLU A 1 282 ? 19.347 32.906 114.463 1.00 71.67 310 GLU A CA 1
ATOM 2152 C C . GLU A 1 282 ? 18.620 32.788 113.126 1.00 72.42 310 GLU A C 1
ATOM 2153 O O . GLU A 1 282 ? 19.078 32.037 112.266 1.00 73.26 310 GLU A O 1
ATOM 2159 N N . PHE A 1 283 ? 17.503 33.526 112.938 1.00 65.13 311 PHE A N 1
ATOM 2160 C CA . PHE A 1 283 ? 16.769 33.549 111.664 1.00 62.70 311 PHE A CA 1
ATOM 2161 C C . PHE A 1 283 ? 17.674 34.073 110.541 1.00 67.36 311 PHE A C 1
ATOM 2162 O O . PHE A 1 283 ? 17.714 33.492 109.468 1.00 69.91 311 PHE A O 1
ATOM 2170 N N . LYS A 1 284 ? 18.391 35.173 110.794 1.00 64.03 312 LYS A N 1
ATOM 2171 C CA . LYS A 1 284 ? 19.350 35.806 109.887 1.00 64.85 312 LYS A CA 1
ATOM 2172 C C . LYS A 1 284 ? 20.470 34.831 109.461 1.00 73.23 312 LYS A C 1
ATOM 2173 O O . LYS A 1 284 ? 21.144 35.099 108.473 1.00 77.16 312 LYS A O 1
ATOM 2179 N N . LYS A 1 285 ? 20.677 33.723 110.200 1.00 69.38 313 LYS A N 1
ATOM 2180 C CA . LYS A 1 285 ? 21.687 32.693 109.922 1.00 70.54 313 LYS A CA 1
ATOM 2181 C C . LYS A 1 285 ? 21.198 31.620 108.933 1.00 77.06 313 LYS A C 1
ATOM 2182 O O . LYS A 1 285 ? 22.015 30.824 108.466 1.00 79.29 313 LYS A O 1
ATOM 2188 N N . LEU A 1 286 ? 19.868 31.543 108.673 1.00 71.36 314 LEU A N 1
ATOM 2189 C CA . LEU A 1 286 ? 19.292 30.503 107.831 1.00 71.10 314 LEU A CA 1
ATOM 2190 C C . LEU A 1 286 ? 19.453 30.798 106.350 1.00 80.86 314 LEU A C 1
ATOM 2191 O O . LEU A 1 286 ? 19.373 31.952 105.932 1.00 81.34 314 LEU A O 1
ATOM 2196 N N . GLY A 1 287 ? 19.571 29.746 105.555 1.00 80.90 315 GLY A N 1
ATOM 2197 C CA . GLY A 1 287 ? 19.676 29.874 104.105 1.00 81.02 315 GLY A CA 1
ATOM 2198 C C . GLY A 1 287 ? 18.420 29.505 103.347 1.00 82.72 315 GLY A C 1
ATOM 2199 O O . GLY A 1 287 ? 17.457 29.016 103.941 1.00 81.33 315 GLY A O 1
ATOM 2200 N N . PRO A 1 288 ? 18.391 29.707 102.020 1.00 80.84 316 PRO A N 1
ATOM 2201 C CA . PRO A 1 288 ? 17.200 29.322 101.259 1.00 80.49 316 PRO A CA 1
ATOM 2202 C C . PRO A 1 288 ? 16.981 27.815 101.214 1.00 89.86 316 PRO A C 1
ATOM 2203 O O . PRO A 1 288 ? 17.926 27.025 101.380 1.00 92.05 316 PRO A O 1
ATOM 2207 N N . ALA A 1 289 ? 15.715 27.428 101.004 1.00 87.00 317 ALA A N 1
ATOM 2208 C CA . ALA A 1 289 ? 15.307 26.043 100.866 1.00 89.41 317 ALA A CA 1
ATOM 2209 C C . ALA A 1 289 ? 15.601 25.575 99.446 1.00 96.79 317 ALA A C 1
ATOM 2210 O O . ALA A 1 289 ? 15.746 26.409 98.542 1.00 94.92 317 ALA A O 1
ATOM 2212 N N . SER A 1 290 ? 15.732 24.250 99.255 1.00 98.76 318 SER A N 1
ATOM 2213 C CA . SER A 1 290 ? 15.987 23.620 97.945 1.00 101.14 318 SER A CA 1
ATOM 2214 C C . SER A 1 290 ? 14.844 23.936 96.953 1.00 104.16 318 SER A C 1
ATOM 2215 O O . SER A 1 290 ? 15.087 24.430 95.842 1.00 102.95 318 SER A O 1
ATOM 2218 N N . SER A 1 291 ? 13.594 23.715 97.424 1.00 100.10 319 SER A N 1
ATOM 2219 C CA . SER A 1 291 ? 12.314 23.900 96.738 1.00 97.72 319 SER A CA 1
ATOM 2220 C C . SER A 1 291 ? 11.942 25.367 96.464 1.00 96.16 319 SER A C 1
ATOM 2221 O O . SER A 1 291 ? 12.573 26.303 96.956 1.00 94.84 319 SER A O 1
ATOM 2224 N N . GLU A 1 292 ? 10.901 25.524 95.645 1.00 89.86 320 GLU A N 1
ATOM 2225 C CA . GLU A 1 292 ? 10.249 26.759 95.239 1.00 86.52 320 GLU A CA 1
ATOM 2226 C C . GLU A 1 292 ? 8.751 26.551 95.320 1.00 89.46 320 GLU A C 1
ATOM 2227 O O . GLU A 1 292 ? 8.285 25.419 95.191 1.00 91.92 320 GLU A O 1
ATOM 2233 N N . LYS A 1 293 ? 7.998 27.619 95.535 1.00 82.59 321 LYS A N 1
ATOM 2234 C CA . LYS A 1 293 ? 6.544 27.558 95.556 1.00 81.53 321 LYS A CA 1
ATOM 2235 C C . LYS A 1 293 ? 6.048 28.644 94.639 1.00 82.16 321 LYS A C 1
ATOM 2236 O O . LYS A 1 293 ? 6.578 29.757 94.642 1.00 80.55 321 LYS A O 1
ATOM 2242 N N . THR A 1 294 ? 5.094 28.305 93.795 1.00 78.29 322 THR A N 1
ATOM 2243 C CA . THR A 1 294 ? 4.544 29.277 92.867 1.00 76.05 322 THR A CA 1
ATOM 2244 C C . THR A 1 294 ? 3.155 29.660 93.363 1.00 78.94 322 THR A C 1
ATOM 2245 O O . THR A 1 294 ? 2.340 28.784 93.653 1.00 80.87 322 THR A O 1
ATOM 2249 N N . VAL A 1 295 ? 2.914 30.954 93.545 1.00 72.25 323 VAL A N 1
ATOM 2250 C CA . VAL A 1 295 ? 1.636 31.441 94.063 1.00 71.43 323 VAL A CA 1
ATOM 2251 C C . VAL A 1 295 ? 1.061 32.382 93.050 1.00 75.43 323 VAL A C 1
ATOM 2252 O O . VAL A 1 295 ? 1.782 33.234 92.542 1.00 74.76 323 VAL A O 1
ATOM 2256 N N . GLU A 1 296 ? -0.223 32.240 92.744 1.00 73.98 324 GLU A N 1
ATOM 2257 C CA . GLU A 1 296 ? -0.879 33.164 91.828 1.00 74.10 324 GLU A CA 1
ATOM 2258 C C . GLU A 1 296 ? -1.510 34.237 92.670 1.00 78.62 324 GLU A C 1
ATOM 2259 O O . GLU A 1 296 ? -2.122 33.939 93.698 1.00 80.25 324 GLU A O 1
ATOM 2265 N N . VAL A 1 297 ? -1.271 35.484 92.296 1.00 74.14 325 VAL A N 1
ATOM 2266 C CA . VAL A 1 297 ? -1.720 36.652 93.042 1.00 74.58 325 VAL A CA 1
ATOM 2267 C C . VAL A 1 297 ? -2.420 37.591 92.073 1.00 78.58 325 VAL A C 1
ATOM 2268 O O . VAL A 1 297 ? -1.899 37.860 90.990 1.00 78.41 325 VAL A O 1
ATOM 2272 N N . LYS A 1 298 ? -3.593 38.086 92.460 1.00 74.99 326 LYS A N 1
ATOM 2273 C CA . LYS A 1 298 ? -4.365 39.011 91.648 1.00 74.44 326 LYS A CA 1
ATOM 2274 C C . LYS A 1 298 ? -4.049 40.455 92.041 1.00 76.94 326 LYS A C 1
ATOM 2275 O O . LYS A 1 298 ? -4.108 40.822 93.222 1.00 78.04 326 LYS A O 1
ATOM 2289 N N . LYS A 1 300 ? -4.841 44.676 90.971 1.00 78.93 328 LYS A N 1
ATOM 2290 C CA . LYS A 1 300 ? -5.942 45.475 90.453 1.00 81.26 328 LYS A CA 1
ATOM 2291 C C . LYS A 1 300 ? -5.432 46.851 90.059 1.00 86.26 328 LYS A C 1
ATOM 2292 O O . LYS A 1 300 ? -4.813 47.535 90.875 1.00 85.78 328 LYS A O 1
ATOM 2298 N N . LYS A 1 301 ? -5.687 47.248 88.795 1.00 84.22 329 LYS A N 1
ATOM 2299 C CA . LYS A 1 301 ? -5.263 48.531 88.217 1.00 85.42 329 LYS A CA 1
ATOM 2300 C C . LYS A 1 301 ? -6.279 49.649 88.486 1.00 93.32 329 LYS A C 1
ATOM 2301 O O . LYS A 1 301 ? -7.487 49.410 88.447 1.00 94.67 329 LYS A O 1
ATOM 2307 N N . ASN A 1 302 ? -5.783 50.873 88.727 1.00 91.88 330 ASN A N 1
ATOM 2308 C CA . ASN A 1 302 ? -6.622 52.045 88.937 1.00 95.52 330 ASN A CA 1
ATOM 2309 C C . ASN A 1 302 ? -6.728 52.846 87.605 1.00 104.51 330 ASN A C 1
ATOM 2310 O O . ASN A 1 302 ? -6.480 52.279 86.533 1.00 101.33 330 ASN A O 1
ATOM 2315 N N . ASP A 1 303 ? -7.123 54.142 87.675 1.00 108.23 331 ASP A N 1
ATOM 2316 C CA . ASP A 1 303 ? -7.274 55.009 86.496 1.00 111.52 331 ASP A CA 1
ATOM 2317 C C . ASP A 1 303 ? -5.912 55.461 85.957 1.00 114.36 331 ASP A C 1
ATOM 2318 O O . ASP A 1 303 ? -5.708 55.466 84.741 1.00 114.07 331 ASP A O 1
ATOM 2323 N N . ILE A 1 304 ? -4.992 55.841 86.874 1.00 109.71 332 ILE A N 1
ATOM 2324 C CA . ILE A 1 304 ? -3.638 56.356 86.628 1.00 108.75 332 ILE A CA 1
ATOM 2325 C C . ILE A 1 304 ? -2.618 55.184 86.405 1.00 106.71 332 ILE A C 1
ATOM 2326 O O . ILE A 1 304 ? -1.408 55.410 86.426 1.00 105.39 332 ILE A O 1
ATOM 2331 N N . ASP A 1 305 ? -3.131 53.973 86.067 1.00 100.09 333 ASP A N 1
ATOM 2332 C CA . ASP A 1 305 ? -2.400 52.729 85.772 1.00 96.25 333 ASP A CA 1
ATOM 2333 C C . ASP A 1 305 ? -1.355 52.405 86.862 1.00 97.43 333 ASP A C 1
ATOM 2334 O O . ASP A 1 305 ? -0.133 52.482 86.667 1.00 96.58 333 ASP A O 1
ATOM 2339 N N . GLN A 1 306 ? -1.894 52.078 88.035 1.00 91.61 334 GLN A N 1
ATOM 2340 C CA . GLN A 1 306 ? -1.177 51.692 89.232 1.00 88.74 334 GLN A CA 1
ATOM 2341 C C . GLN A 1 306 ? -1.743 50.379 89.690 1.00 92.50 334 GLN A C 1
ATOM 2342 O O . GLN A 1 306 ? -2.962 50.226 89.742 1.00 93.40 334 GLN A O 1
ATOM 2348 N N . TRP A 1 307 ? -0.884 49.416 89.983 1.00 87.51 335 TRP A N 1
ATOM 2349 C CA . TRP A 1 307 ? -1.357 48.108 90.391 1.00 86.22 335 TRP A CA 1
ATOM 2350 C C . TRP A 1 307 ? -1.274 47.929 91.903 1.00 88.51 335 TRP A C 1
ATOM 2351 O O . TRP A 1 307 ? -0.311 48.357 92.540 1.00 87.86 335 TRP A O 1
ATOM 2362 N N . GLN A 1 308 ? -2.324 47.321 92.470 1.00 83.82 336 GLN A N 1
ATOM 2363 C CA . GLN A 1 308 ? -2.478 47.119 93.900 1.00 82.98 336 GLN A CA 1
ATOM 2364 C C . GLN A 1 308 ? -2.757 45.671 94.279 1.00 84.07 336 GLN A C 1
ATOM 2365 O O . GLN A 1 308 ? -3.405 44.929 93.538 1.00 82.18 336 GLN A O 1
ATOM 2371 N N . LEU A 1 309 ? -2.266 45.293 95.471 1.00 80.62 337 LEU A N 1
ATOM 2372 C CA . LEU A 1 309 ? -2.468 43.993 96.113 1.00 78.95 337 LEU A CA 1
ATOM 2373 C C . LEU A 1 309 ? -3.398 44.187 97.322 1.00 86.28 337 LEU A C 1
ATOM 2374 O O . LEU A 1 309 ? -3.105 45.024 98.181 1.00 85.66 337 LEU A O 1
ATOM 2379 N N . ASP A 1 310 ? -4.532 43.449 97.361 1.00 85.77 338 ASP A N 1
ATOM 2380 C CA . ASP A 1 310 ? -5.465 43.506 98.488 1.00 88.91 338 ASP A CA 1
ATOM 2381 C C . ASP A 1 310 ? -4.870 42.643 99.590 1.00 91.83 338 ASP A C 1
ATOM 2382 O O . ASP A 1 310 ? -4.737 41.432 99.415 1.00 90.70 338 ASP A O 1
ATOM 2395 N N . ASP A 1 312 ? -6.088 41.833 102.389 1.00 95.57 340 ASP A N 1
ATOM 2396 C CA . ASP A 1 312 ? -7.155 41.030 102.974 1.00 98.05 340 ASP A CA 1
ATOM 2397 C C . ASP A 1 312 ? -7.465 39.759 102.136 1.00 99.86 340 ASP A C 1
ATOM 2398 O O . ASP A 1 312 ? -8.110 38.845 102.648 1.00 101.43 340 ASP A O 1
ATOM 2403 N N . ASP A 1 313 ? -6.991 39.689 100.876 1.00 92.93 341 ASP A N 1
ATOM 2404 C CA . ASP A 1 313 ? -7.200 38.533 99.985 1.00 91.69 341 ASP A CA 1
ATOM 2405 C C . ASP A 1 313 ? -6.340 37.340 100.446 1.00 91.82 341 ASP A C 1
ATOM 2406 O O . ASP A 1 313 ? -5.166 37.528 100.745 1.00 89.29 341 ASP A O 1
ATOM 2411 N N . TYR A 1 314 ? -6.923 36.124 100.506 1.00 88.71 342 TYR A N 1
ATOM 2412 C CA . TYR A 1 314 ? -6.221 34.906 100.936 1.00 87.91 342 TYR A CA 1
ATOM 2413 C C . TYR A 1 314 ? -4.976 34.617 100.101 1.00 90.68 342 TYR A C 1
ATOM 2414 O O . TYR A 1 314 ? -4.019 34.039 100.616 1.00 90.70 342 TYR A O 1
ATOM 2416 N N . ARG A 1 315 ? -4.980 35.019 98.824 1.00 85.13 343 ARG A N 1
ATOM 2417 C CA . ARG A 1 315 ? -3.849 34.801 97.922 1.00 82.18 343 ARG A CA 1
ATOM 2418 C C . ARG A 1 315 ? -2.619 35.655 98.354 1.00 80.94 343 ARG A C 1
ATOM 2419 O O . ARG A 1 315 ? -1.481 35.195 98.181 1.00 79.37 343 ARG A O 1
ATOM 2427 N N . ALA A 1 316 ? -2.854 36.860 98.948 1.00 74.69 344 ALA A N 1
ATOM 2428 C CA . ALA A 1 316 ? -1.802 37.728 99.501 1.00 71.88 344 ALA A CA 1
ATOM 2429 C C . ALA A 1 316 ? -1.167 37.053 100.719 1.00 75.23 344 ALA A C 1
ATOM 2430 O O . ALA A 1 316 ? 0.055 37.058 100.857 1.00 74.24 344 ALA A O 1
ATOM 2432 N N . ALA A 1 317 ? -1.992 36.412 101.560 1.00 72.46 345 ALA A N 1
ATOM 2433 C CA . ALA A 1 317 ? -1.526 35.687 102.738 1.00 72.95 345 ALA A CA 1
ATOM 2434 C C . ALA A 1 317 ? -0.644 34.532 102.328 1.00 78.76 345 ALA A C 1
ATOM 2435 O O . ALA A 1 317 ? 0.427 34.352 102.895 1.00 79.65 345 ALA A O 1
ATOM 2437 N N . GLU A 1 318 ? -1.081 33.776 101.310 1.00 76.17 346 GLU A N 1
ATOM 2438 C CA . GLU A 1 318 ? -0.390 32.629 100.729 1.00 75.55 346 GLU A CA 1
ATOM 2439 C C . GLU A 1 318 ? 0.948 33.028 100.169 1.00 74.52 346 GLU A C 1
ATOM 2440 O O . GLU A 1 318 ? 1.874 32.224 100.199 1.00 75.57 346 GLU A O 1
ATOM 2446 N N . LEU A 1 319 ? 1.046 34.254 99.628 1.00 66.64 347 LEU A N 1
ATOM 2447 C CA . LEU A 1 319 ? 2.283 34.781 99.076 1.00 63.81 347 LEU A CA 1
ATOM 2448 C C . LEU A 1 319 ? 3.273 35.011 100.235 1.00 70.86 347 LEU A C 1
ATOM 2449 O O . LEU A 1 319 ? 4.409 34.515 100.189 1.00 71.63 347 LEU A O 1
ATOM 2454 N N . VAL A 1 3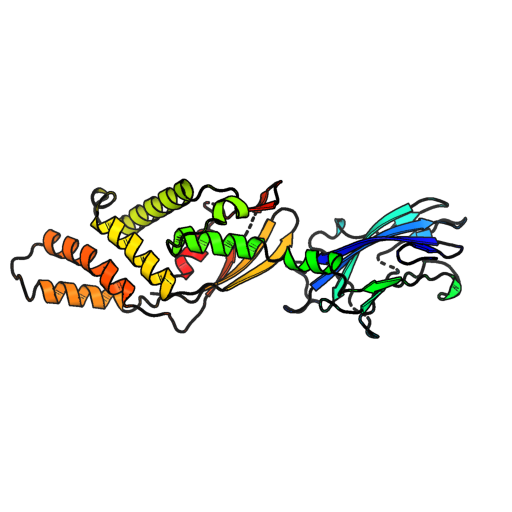20 ? 2.804 35.692 101.300 1.00 66.57 348 VAL A N 1
ATOM 2455 C CA . VAL A 1 320 ? 3.591 35.982 102.499 1.00 65.90 348 VAL A CA 1
ATOM 2456 C C . VAL A 1 320 ? 4.045 34.663 103.154 1.00 71.20 348 VAL A C 1
ATOM 2457 O O . VAL A 1 320 ? 5.228 34.535 103.456 1.00 70.83 348 VAL A O 1
ATOM 2461 N N . GLU A 1 321 ? 3.139 33.667 103.289 1.00 69.86 349 GLU A N 1
ATOM 2462 C CA . GLU A 1 321 ? 3.435 32.355 103.895 1.00 71.15 349 GLU A CA 1
ATOM 2463 C C . GLU A 1 321 ? 4.460 31.562 103.097 1.00 75.57 349 GLU A C 1
ATOM 2464 O O . GLU A 1 321 ? 5.132 30.700 103.659 1.00 77.02 349 GLU A O 1
ATOM 2470 N N . ALA A 1 322 ? 4.554 31.820 101.783 1.00 71.31 350 ALA A N 1
ATOM 2471 C CA . ALA A 1 322 ? 5.455 31.111 100.865 1.00 70.51 350 ALA A CA 1
ATOM 2472 C C . ALA A 1 322 ? 6.936 31.465 101.062 1.00 72.40 350 ALA A C 1
ATOM 2473 O O . ALA A 1 322 ? 7.790 30.780 100.490 1.00 73.23 350 ALA A O 1
ATOM 24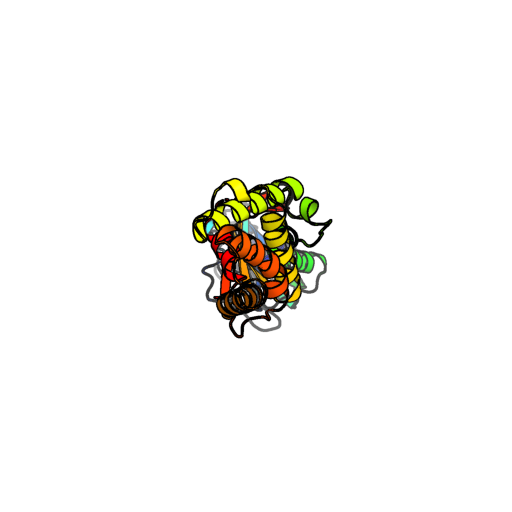75 N N . PHE A 1 323 ? 7.241 32.525 101.841 1.00 65.28 351 PHE A N 1
ATOM 2476 C CA . PHE A 1 323 ? 8.607 33.009 102.034 1.00 62.54 351 PHE A CA 1
ATOM 2477 C C . PHE A 1 323 ? 9.389 32.267 103.109 1.00 70.13 351 PHE A C 1
ATOM 2478 O O . PHE A 1 323 ? 10.613 32.380 103.138 1.00 71.31 351 PHE A O 1
ATOM 2486 N N . ILE A 1 324 ? 8.709 31.493 103.966 1.00 68.75 352 ILE A N 1
ATOM 2487 C CA . ILE A 1 324 ? 9.342 30.732 105.035 1.00 69.97 352 ILE A CA 1
ATOM 2488 C C . ILE A 1 324 ? 8.827 29.300 105.013 1.00 78.49 352 ILE A C 1
ATOM 2489 O O . ILE A 1 324 ? 7.632 29.059 105.191 1.00 76.93 352 ILE A O 1
ATOM 2494 N N . LYS A 1 325 ? 9.758 28.360 104.796 1.00 80.96 353 LYS A N 1
ATOM 2495 C CA . LYS A 1 325 ? 9.542 26.911 104.803 1.00 84.32 353 LYS A CA 1
ATOM 2496 C C . LYS A 1 325 ? 9.889 26.403 106.185 1.00 91.77 353 LYS A C 1
ATOM 2497 O O . LYS A 1 325 ? 10.903 26.814 106.741 1.00 91.63 353 LYS A O 1
ATOM 2503 N N . GLU A 1 326 ? 9.058 25.526 106.743 1.00 91.75 354 GLU A N 1
ATOM 2504 C CA . GLU A 1 326 ? 9.306 24.961 108.069 1.00 99.88 354 GLU A CA 1
ATOM 2505 C C . GLU A 1 326 ? 9.681 23.465 107.969 1.00 124.21 354 GLU A C 1
ATOM 2506 O O . GLU A 1 326 ? 9.571 22.873 106.867 1.00 128.66 354 GLU A O 1
#

GO terms:
  GO:0045121 membrane raft (C, EXP)
  GO:0005886 plasma membrane (C, EXP)

Nearest PDB structures (foldseek):
  4r4g-assembly1_A  TM=1.003E+00  e=1.034E-65  Bacillus subtilis subsp. subtilis str. 168
  1lmi-assembly1_A  TM=5.623E-01  e=4.555E-03  Mycobacterium tuberculosis
  1xvs-assembly1_B  TM=4.829E-01  e=3.196E-03  Vibrio cholerae
  2jhv-assembly3_C  TM=3.784E-01  e=1.243E-02  Homo sapiens
  1fst-assembly2_B  TM=3.536E-01  e=2.680E-02  Homo sapiens

Radius of gyration: 28.53 Å; Cα contacts (8 Å, |Δi|>4): 626; chains: 1; bounding box: 50×33×96 Å

Secondary structure (DSSP, 8-state):
--SSEEE-SS-EEEEEEEEEEPPPTT--S--TT-EEEEEEEEEE--SSS-EEE---EEEEETTB--B---SSGGGSPPPEEE-TT-EEEEEEEEEE-TT-EEEEEE--B-SS-HHHH-EEEEEETT-HHHHHHHHGGGHHHHHHHHHHHHHTS----THHHHHHSS-HHHHHHHHHHHHHHHHHHHTT--GGGGGSHHHHHHHHHHHHHHHHH-EEEEEEEEEETTEEEEEEEEE-EE-TTHHHHHHHHHHHHHTT-TT--HHHHHHHHHHHHHHHHTT--B-S--EEEEE--B-TTS-B-----HHHHHHHHTTEE-

Organism: Bacillus subtilis (strain 168) (NCBI:txid224308)

Solvent-accessible surface area: 17417 Å² total